Protein AF-A0A969FXC3-F1 (afdb_monomer)

Nearest PDB structures (foldseek):
  8wab-assembly1_A  TM=8.169E-01  e=6.360E-11  Dysgonomonas sp. HDW5A
  7vbo-assembly1_A  TM=7.406E-01  e=5.382E-08  Defluviitalea phaphyphila
  8fxs-assembly1_A  TM=6.363E-01  e=3.869E-05  Homo sapiens
  6umx-assembly1_B  TM=5.830E-01  e=1.126E-03  Homo sapiens
  6elt-assembly1_A  TM=4.479E-01  e=3.391E-01  Malus domestica

Solvent-accessible surface area (backbone atoms only — not comparable to full-atom values): 14300 Å² total; per-residue (Å²): 133,87,87,84,90,88,80,88,79,87,84,82,88,81,86,83,83,88,83,84,87,81,91,77,85,84,81,90,72,76,86,81,80,82,79,80,81,80,77,81,75,69,73,66,72,47,78,48,79,39,59,52,72,42,45,31,29,27,33,56,84,48,33,83,46,59,37,35,82,40,46,60,28,38,31,18,28,44,83,51,95,88,57,68,38,46,24,30,26,40,41,26,63,75,61,87,85,56,61,88,70,50,45,71,75,43,25,38,40,35,38,30,30,69,47,63,44,75,41,60,64,42,51,38,34,42,30,27,27,66,40,80,77,50,44,85,69,32,13,47,77,65,54,55,57,63,36,89,89,39,44,33,64,68,35,77,40,67,65,69,62,46,80,42,72,34,55,32,36,66,40,53,42,36,37,66,69,64,77,46,75,82,44,25,38,36,37,37,50,76,87,72,64,55,17,32,43,30,24,34,20,72,64,19,90,85,67,51,40,32,32,39,40,36,36,28,31,53,78,74,81,76,82,75,80,74,82,77,82,73,83,77,81,78,83,82,85,79,136

Sequence (239 aa):
MSTRIIAALSAIAAVLVLITVAWIGSTYIPLAEIRLAQAQSQPISETLELAAQQDSWVDEQNPTTNYGDDEDLYVGLVNAQVAPFENETLVQFNLEKLPPDATILSATLELFQLNWWGSRSYTIWPVAIAEPWEELKVTWNNKPPVHPDITGPAATLDFNGGWKIWDVTDIVQTWADGKIENEGILLYGDEKTVGGRIFASREHPEQIPPRLYIEYVRPTPTPTSTPTITPTSTPTITP

Mean predicted aligned error: 12.11 Å

Structure (mmCIF, N/CA/C/O backbone):
data_AF-A0A969FXC3-F1
#
_entry.id   AF-A0A969FXC3-F1
#
loop_
_atom_site.group_PDB
_atom_site.id
_atom_site.type_symbol
_atom_site.label_atom_id
_atom_site.label_alt_id
_atom_site.label_comp_id
_atom_site.label_asym_id
_atom_site.label_entity_id
_atom_site.label_seq_id
_atom_site.pdbx_PDB_ins_code
_atom_site.Cartn_x
_atom_site.Cartn_y
_atom_site.Cartn_z
_atom_site.occupancy
_atom_site.B_iso_or_equiv
_atom_site.auth_seq_id
_atom_site.auth_comp_id
_atom_site.auth_asym_id
_atom_site.auth_atom_id
_atom_site.pdbx_PDB_model_num
ATOM 1 N N . MET A 1 1 ? -28.827 55.082 11.353 1.00 40.09 1 MET A N 1
ATOM 2 C CA . MET A 1 1 ? -28.704 54.108 10.245 1.00 40.09 1 MET A CA 1
ATOM 3 C C . MET A 1 1 ? -27.340 53.442 10.402 1.00 40.09 1 MET A C 1
ATOM 5 O O . MET A 1 1 ? -26.364 54.169 10.360 1.00 40.09 1 MET A O 1
ATOM 9 N N . SER A 1 2 ? -27.238 52.236 10.982 1.00 32.88 2 SER A N 1
ATOM 10 C CA . SER A 1 2 ? -27.388 50.899 10.344 1.00 32.88 2 SER A CA 1
ATOM 11 C C . SER A 1 2 ? -26.247 50.635 9.333 1.00 32.88 2 SER A C 1
ATOM 13 O O . SER A 1 2 ? -26.000 51.522 8.532 1.00 32.88 2 SER A O 1
ATOM 15 N N . THR A 1 3 ? -25.493 49.524 9.281 1.00 33.84 3 THR A N 1
ATOM 16 C CA . THR A 1 3 ? -25.709 48.124 9.712 1.00 33.84 3 THR A CA 1
ATOM 17 C C . THR A 1 3 ? -24.359 47.383 9.881 1.00 33.84 3 THR A C 1
ATOM 19 O O . THR A 1 3 ? -23.320 47.850 9.429 1.00 33.84 3 THR A O 1
ATOM 22 N N . ARG A 1 4 ? -24.426 46.230 10.558 1.00 37.62 4 ARG A N 1
ATOM 23 C CA . ARG A 1 4 ? -23.400 45.337 11.125 1.00 37.62 4 ARG A CA 1
ATOM 24 C C . ARG A 1 4 ? -22.790 44.336 10.119 1.00 37.62 4 ARG A C 1
ATOM 26 O O . ARG A 1 4 ? -23.448 43.953 9.157 1.00 37.62 4 ARG A O 1
ATOM 33 N N . ILE A 1 5 ? -21.596 43.835 10.454 1.00 34.28 5 ILE A N 1
ATOM 34 C CA . ILE A 1 5 ? -20.962 42.595 9.956 1.00 34.28 5 ILE A CA 1
ATOM 35 C C . ILE A 1 5 ? -21.479 41.404 10.794 1.00 34.28 5 ILE A C 1
ATOM 37 O O . ILE A 1 5 ? -21.637 41.547 12.008 1.00 34.28 5 ILE A O 1
ATOM 41 N N . ILE A 1 6 ? -21.737 40.245 10.170 1.00 33.81 6 ILE A N 1
ATOM 42 C CA . ILE A 1 6 ? -22.081 38.976 10.840 1.00 33.81 6 ILE A CA 1
ATOM 43 C C . ILE A 1 6 ? -20.928 37.986 10.632 1.00 33.81 6 ILE A C 1
ATOM 45 O O . ILE A 1 6 ? -20.607 37.650 9.497 1.00 33.81 6 ILE A O 1
ATOM 49 N N . ALA A 1 7 ? -20.355 37.492 11.730 1.00 33.31 7 ALA A N 1
ATOM 50 C CA . ALA A 1 7 ? -19.600 36.243 11.791 1.00 33.31 7 ALA A CA 1
ATOM 51 C C . ALA A 1 7 ? -20.267 35.363 12.859 1.00 33.31 7 ALA A C 1
ATOM 53 O O . ALA A 1 7 ? -20.572 35.840 13.955 1.00 33.31 7 ALA A O 1
ATOM 54 N N . ALA A 1 8 ? -20.569 34.115 12.501 1.00 31.47 8 ALA A N 1
ATOM 55 C CA . ALA A 1 8 ? -21.272 33.156 13.344 1.00 31.47 8 ALA A CA 1
ATOM 56 C C . ALA A 1 8 ? -20.311 32.497 14.350 1.00 31.47 8 ALA A C 1
ATOM 58 O O . ALA A 1 8 ? -19.260 31.984 13.976 1.00 31.47 8 ALA A O 1
ATOM 59 N N . LEU A 1 9 ? -20.704 32.529 15.625 1.00 31.22 9 LEU A N 1
ATOM 60 C CA . LEU A 1 9 ? -20.119 31.790 16.742 1.00 31.22 9 LEU A CA 1
ATOM 61 C C . LEU A 1 9 ? -20.657 30.349 16.750 1.00 31.22 9 LEU A C 1
ATOM 63 O O . LEU A 1 9 ? -21.875 30.166 16.733 1.00 31.22 9 LEU A O 1
ATOM 67 N N . SER A 1 10 ? -19.778 29.357 16.919 1.00 33.38 10 SER A N 1
ATOM 68 C CA . SER A 1 10 ? -20.149 28.084 17.554 1.00 33.38 10 SER A CA 1
ATOM 69 C C . SER A 1 10 ? -20.058 28.245 19.070 1.00 33.38 10 SER A C 1
ATOM 71 O O . SER A 1 10 ? -19.046 28.693 19.607 1.00 33.38 10 SER A O 1
ATOM 73 N N . ALA A 1 11 ? -21.161 27.930 19.743 1.00 31.80 11 ALA A N 1
ATOM 74 C CA . ALA A 1 11 ? -21.366 28.102 21.170 1.00 31.80 11 ALA A CA 1
ATOM 75 C C . ALA A 1 11 ? -20.813 26.917 21.977 1.00 31.80 11 ALA A C 1
ATOM 77 O O . ALA A 1 11 ? -21.113 25.766 21.676 1.00 31.80 11 ALA A O 1
ATOM 78 N N . ILE A 1 12 ? -20.102 27.212 23.068 1.00 34.34 12 ILE A N 1
ATOM 79 C CA . ILE A 1 12 ? -19.997 26.317 24.226 1.00 34.34 12 ILE A CA 1
ATOM 80 C C . ILE A 1 12 ? -20.761 27.007 25.357 1.00 34.34 12 ILE A C 1
ATOM 82 O O . ILE A 1 12 ? -20.367 28.072 25.832 1.00 34.34 12 ILE A O 1
ATOM 86 N N . ALA A 1 13 ? -21.904 26.437 25.736 1.00 32.41 13 ALA A N 1
ATOM 87 C CA . ALA A 1 13 ? -22.735 26.943 26.819 1.00 32.41 13 ALA A CA 1
ATOM 88 C C . ALA A 1 13 ? -22.130 26.552 28.177 1.00 32.41 13 ALA A C 1
ATOM 90 O O . ALA A 1 13 ? -22.043 25.372 28.508 1.00 32.41 13 ALA A O 1
ATOM 91 N N . ALA A 1 14 ? -21.745 27.546 28.978 1.00 35.16 14 ALA A N 1
ATOM 92 C CA . ALA A 1 14 ? -21.474 27.377 30.401 1.00 35.16 14 ALA A CA 1
ATOM 93 C C . ALA A 1 14 ? -22.782 27.583 31.184 1.00 35.16 14 ALA A C 1
ATOM 95 O O . ALA A 1 14 ? -23.391 28.651 31.112 1.00 35.16 14 ALA A O 1
ATOM 96 N N . VAL A 1 15 ? -23.228 26.567 31.925 1.00 32.28 15 VAL A N 1
ATOM 97 C CA . VAL A 1 15 ? -24.395 26.661 32.815 1.00 32.28 15 VAL A CA 1
ATOM 98 C C . VAL A 1 15 ? -23.940 27.197 34.175 1.00 32.28 15 VAL A C 1
ATOM 100 O O . VAL A 1 15 ? -23.191 26.539 34.893 1.00 32.28 15 VAL A O 1
ATOM 103 N N . LEU A 1 16 ? -24.394 28.402 34.525 1.00 33.44 16 LEU A N 1
ATOM 104 C CA . LEU A 1 16 ? -24.240 29.023 35.844 1.00 33.44 16 LEU A CA 1
ATOM 105 C C . LEU A 1 16 ? -25.408 28.592 36.744 1.00 33.44 16 LEU A C 1
ATOM 107 O O . LEU A 1 16 ? -26.563 28.863 36.422 1.00 33.44 16 LEU A O 1
ATOM 111 N N . VAL A 1 17 ? -25.117 27.958 37.882 1.00 32.88 17 VAL A N 1
ATOM 112 C CA . VAL A 1 17 ? -26.116 27.631 38.912 1.00 32.88 17 VAL A CA 1
ATOM 113 C C . VAL A 1 17 ? -25.908 28.562 40.108 1.00 32.88 17 VAL A C 1
ATOM 115 O O . VAL A 1 17 ? -24.897 28.480 40.801 1.00 32.88 17 VAL A O 1
ATOM 118 N N . LEU A 1 18 ? -26.864 29.464 40.340 1.00 36.94 18 LEU A N 1
ATOM 119 C CA . LEU A 1 18 ? -26.959 30.291 41.546 1.00 36.94 18 LEU A CA 1
ATOM 120 C C . LEU A 1 18 ? -27.778 29.538 42.601 1.00 36.94 18 LEU A C 1
ATOM 122 O O . LEU A 1 18 ? -28.929 29.191 42.349 1.00 36.94 18 LEU A O 1
ATOM 126 N N . ILE A 1 19 ? -27.203 29.313 43.785 1.00 34.66 19 ILE A N 1
ATOM 127 C CA . ILE A 1 19 ? -27.902 28.718 44.933 1.00 34.66 19 ILE A CA 1
ATOM 128 C C . ILE A 1 19 ? -28.025 29.778 46.030 1.00 34.66 19 ILE A C 1
ATOM 130 O O . ILE A 1 19 ? -27.027 30.209 46.602 1.00 34.66 19 ILE A O 1
ATOM 134 N N . THR A 1 20 ? -29.255 30.175 46.354 1.00 40.44 20 THR A N 1
ATOM 135 C CA . THR A 1 20 ? -29.581 30.883 47.600 1.00 40.44 20 THR A CA 1
ATOM 136 C C . THR A 1 20 ? -30.055 29.867 48.637 1.00 40.44 20 THR A C 1
ATOM 138 O O . THR A 1 20 ? -31.022 29.150 48.387 1.00 40.44 20 THR A O 1
ATOM 141 N N . VAL A 1 21 ? -29.395 29.804 49.796 1.00 34.59 21 VAL A N 1
ATOM 142 C CA . VAL A 1 21 ? -29.740 28.886 50.896 1.00 34.59 21 VAL A CA 1
ATOM 143 C C . VAL A 1 21 ? -30.597 29.616 51.935 1.00 34.59 21 VAL A C 1
ATOM 145 O O . VAL A 1 21 ? -30.167 30.629 52.484 1.00 34.59 21 VAL A O 1
ATOM 148 N N . ALA A 1 22 ? -31.784 29.082 52.234 1.00 35.06 22 ALA A N 1
ATOM 149 C CA . ALA A 1 22 ? -32.605 29.466 53.383 1.00 35.06 22 ALA A CA 1
ATOM 150 C C . ALA A 1 22 ? -32.508 28.383 54.475 1.00 35.06 22 ALA A C 1
ATOM 152 O O . ALA A 1 22 ? -32.593 27.192 54.186 1.00 35.06 22 ALA A O 1
ATOM 153 N N . TRP A 1 23 ? -32.306 28.806 55.724 1.00 42.31 23 TRP A N 1
ATOM 154 C CA . TRP A 1 23 ? -32.083 27.954 56.898 1.00 42.31 23 TRP A CA 1
ATOM 155 C C . TRP A 1 23 ? -33.386 27.669 57.654 1.00 42.31 23 TRP A C 1
ATOM 157 O O . TRP A 1 23 ? -33.915 28.610 58.237 1.00 42.31 23 TRP A O 1
ATOM 167 N N . ILE A 1 24 ? -33.830 26.403 57.752 1.00 40.53 24 ILE A N 1
ATOM 168 C CA . ILE A 1 24 ? -34.636 25.883 58.883 1.00 40.53 24 ILE A CA 1
ATOM 169 C C . ILE A 1 24 ? -34.379 24.366 59.076 1.00 40.53 24 ILE A C 1
ATOM 171 O O . ILE A 1 24 ? -34.675 23.575 58.193 1.00 40.53 24 ILE A O 1
ATOM 175 N N . GLY A 1 25 ? -33.872 23.984 60.257 1.00 36.69 25 GLY A N 1
ATOM 176 C CA . GLY A 1 25 ? -34.285 22.805 61.045 1.00 36.69 25 GLY A CA 1
ATOM 177 C C . GLY A 1 25 ? -34.103 21.359 60.535 1.00 36.69 25 GLY A C 1
ATOM 178 O O . GLY A 1 25 ? -34.933 20.849 59.800 1.00 36.69 25 GLY A O 1
ATOM 179 N N . SER A 1 26 ? -33.181 20.648 61.200 1.00 46.03 26 SER A N 1
ATOM 180 C CA . SER A 1 26 ? -33.196 19.205 61.533 1.00 46.03 26 SER A CA 1
ATOM 181 C C . SER A 1 26 ? -32.816 18.156 60.468 1.00 46.03 26 SER A C 1
ATOM 183 O O . SER A 1 26 ? -33.304 18.134 59.348 1.00 46.03 26 SER A O 1
ATOM 185 N N . THR A 1 27 ? -31.965 17.223 60.914 1.00 42.34 27 THR A N 1
ATOM 186 C CA . THR A 1 27 ? -31.322 16.090 60.214 1.00 42.34 27 THR A CA 1
ATOM 187 C C . THR A 1 27 ? -30.347 16.456 59.088 1.00 42.34 27 THR A C 1
ATOM 189 O O . THR A 1 27 ? -30.711 16.668 57.939 1.00 42.34 27 THR A O 1
ATOM 192 N N . TYR A 1 28 ? -29.055 16.473 59.432 1.00 41.81 28 TYR A N 1
ATOM 193 C CA . TYR A 1 28 ? -27.960 16.431 58.466 1.00 41.81 28 TYR A CA 1
ATOM 194 C C . TYR A 1 28 ? -27.942 15.050 57.801 1.00 41.81 28 TYR A C 1
ATOM 196 O O . TYR A 1 28 ? -27.395 14.101 58.358 1.00 41.81 28 TYR A O 1
ATOM 204 N N . ILE A 1 29 ? -28.520 14.934 56.609 1.00 48.28 29 ILE A N 1
ATOM 205 C CA . ILE A 1 29 ? -28.072 13.922 55.652 1.00 48.28 29 ILE A CA 1
ATOM 206 C C . ILE A 1 29 ? -26.857 14.548 54.954 1.00 48.28 29 ILE A C 1
ATOM 208 O O . ILE A 1 29 ? -27.012 15.606 54.336 1.00 48.28 29 ILE A O 1
ATOM 212 N N . PRO A 1 30 ? -25.634 14.002 55.076 1.00 41.84 30 PRO A N 1
ATOM 213 C CA . PRO A 1 30 ? -24.513 14.513 54.301 1.00 41.84 30 PRO A CA 1
ATOM 214 C C . PRO A 1 30 ? -24.846 14.382 52.808 1.00 41.84 30 PRO A C 1
ATOM 216 O O . PRO A 1 30 ? -25.128 13.294 52.317 1.00 41.84 30 PRO A O 1
ATOM 219 N N . LEU A 1 31 ? -24.790 15.500 52.079 1.00 43.78 31 LEU A N 1
ATOM 220 C CA . LEU A 1 31 ? -24.947 15.613 50.619 1.00 43.78 31 LEU A CA 1
ATOM 221 C C . LEU A 1 31 ? -23.801 14.934 49.832 1.00 43.78 31 LEU A C 1
ATOM 223 O O . LEU A 1 31 ? -23.414 15.397 48.763 1.00 43.78 31 LEU A O 1
ATOM 227 N N . ALA A 1 32 ? -23.221 13.855 50.355 1.00 43.31 32 ALA A N 1
ATOM 228 C CA . ALA A 1 32 ? -22.190 13.085 49.667 1.00 43.31 32 ALA A CA 1
ATOM 229 C C . ALA A 1 32 ? -22.776 12.038 48.701 1.00 43.31 32 ALA A C 1
ATOM 231 O O . ALA A 1 32 ? -22.034 11.480 47.901 1.00 43.31 32 ALA A O 1
ATOM 232 N N . GLU A 1 33 ? -24.093 11.799 48.716 1.00 52.84 33 GLU A N 1
ATOM 233 C CA . GLU A 1 33 ? -24.713 10.708 47.949 1.00 52.84 33 GLU A CA 1
ATOM 234 C C . GLU A 1 33 ? -25.778 11.145 46.929 1.00 52.84 33 GLU A C 1
ATOM 236 O O . GLU A 1 33 ? -26.739 10.423 46.733 1.00 52.84 33 GLU A O 1
ATOM 241 N N . ILE A 1 34 ? -25.650 12.279 46.222 1.00 45.19 34 ILE A N 1
ATOM 242 C CA . ILE A 1 34 ? -26.397 12.475 44.948 1.00 45.19 34 ILE A CA 1
ATOM 243 C C . ILE A 1 34 ? -25.560 13.258 43.920 1.00 45.19 34 ILE A C 1
ATOM 245 O O . ILE A 1 34 ? -25.947 14.318 43.434 1.00 45.19 34 ILE A O 1
ATOM 249 N N . ARG A 1 35 ? -24.379 12.727 43.584 1.00 47.59 35 ARG A N 1
ATOM 250 C CA . ARG A 1 35 ? -23.731 12.917 42.269 1.00 47.59 35 ARG A CA 1
ATOM 251 C C . ARG A 1 35 ? -22.729 11.783 42.012 1.00 47.59 35 ARG A C 1
ATOM 253 O O . ARG A 1 35 ? -21.545 12.025 41.809 1.00 47.59 35 ARG A O 1
ATOM 260 N N . LEU A 1 36 ? -23.191 10.536 42.041 1.00 47.12 36 LEU A N 1
ATOM 261 C CA . LEU A 1 36 ? -22.501 9.453 41.335 1.00 47.12 36 LEU A CA 1
ATOM 262 C C . LEU A 1 36 ? -23.206 9.244 39.990 1.00 47.12 36 LEU A C 1
ATOM 264 O O . LEU A 1 36 ? -24.430 9.205 39.952 1.00 47.12 36 LEU A O 1
ATOM 268 N N . ALA A 1 37 ? -22.414 9.100 38.924 1.00 46.50 37 ALA A N 1
ATOM 269 C CA . ALA A 1 37 ? -22.784 9.088 37.501 1.00 46.50 37 ALA A CA 1
ATOM 270 C C . ALA A 1 37 ? -23.182 10.484 36.981 1.00 46.50 37 ALA A C 1
ATOM 272 O O . ALA A 1 37 ? -24.250 10.998 37.265 1.00 46.50 37 ALA A O 1
ATOM 273 N N . GLN A 1 38 ? -22.353 11.210 36.236 1.00 43.75 38 GLN A N 1
ATOM 274 C CA . GLN A 1 38 ? -21.697 10.772 35.009 1.00 43.75 38 GLN A CA 1
ATOM 275 C C . GLN A 1 38 ? -20.252 11.289 34.976 1.00 43.75 38 GLN A C 1
ATOM 277 O O . GLN A 1 38 ? -20.004 12.457 34.682 1.00 43.75 38 GLN A O 1
ATOM 282 N N . ALA A 1 39 ? -19.283 10.417 35.253 1.00 48.19 39 ALA A N 1
ATOM 283 C CA . ALA A 1 39 ? -18.014 10.540 34.555 1.00 48.19 39 ALA A CA 1
ATOM 284 C C . ALA A 1 39 ? -18.323 10.093 33.122 1.00 48.19 39 ALA A C 1
ATOM 286 O O . ALA A 1 39 ? -18.705 8.942 32.922 1.00 48.19 39 ALA A O 1
ATOM 287 N N . GLN A 1 40 ? -18.275 11.001 32.146 1.00 44.84 40 GLN A N 1
ATOM 288 C CA . GLN A 1 40 ? -18.254 10.592 30.744 1.00 44.84 40 GLN A CA 1
ATOM 289 C C . GLN A 1 40 ? -16.982 9.759 30.565 1.00 44.84 40 GLN A C 1
ATOM 291 O O . GLN A 1 40 ? -15.889 10.314 30.475 1.00 44.84 40 GLN A O 1
ATOM 296 N N . SER A 1 41 ? -17.107 8.433 30.602 1.00 56.31 41 SER A N 1
ATOM 297 C CA . SER A 1 41 ? -16.046 7.532 30.176 1.00 56.31 41 SER A CA 1
ATOM 298 C C . SER A 1 41 ? -15.866 7.767 28.683 1.00 56.31 41 SER A C 1
ATOM 300 O O . SER A 1 41 ? -16.656 7.264 27.883 1.00 56.31 41 SER A O 1
ATOM 302 N N . GLN A 1 42 ? -14.894 8.596 28.297 1.00 53.78 42 GLN A N 1
ATOM 303 C CA . GLN A 1 42 ? -14.463 8.576 26.906 1.00 53.78 42 GLN A CA 1
ATOM 304 C C . GLN A 1 42 ? -13.970 7.158 26.601 1.00 53.78 42 GLN A C 1
ATOM 306 O O . GLN A 1 42 ? -13.296 6.570 27.457 1.00 53.78 42 GLN A O 1
ATOM 311 N N . PRO A 1 43 ? -14.347 6.579 25.450 1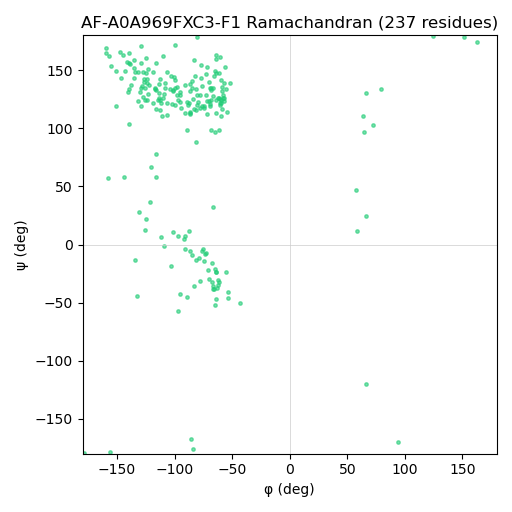.00 66.69 43 PRO A N 1
ATOM 312 C CA . PRO A 1 43 ? -13.792 5.299 25.052 1.00 66.69 43 PRO A CA 1
ATOM 313 C C . PRO A 1 43 ? -12.269 5.452 24.982 1.00 66.69 43 PRO A C 1
ATOM 315 O O . PRO A 1 43 ? -11.764 6.414 24.405 1.00 66.69 43 PRO A O 1
ATOM 318 N N . ILE A 1 44 ? -11.548 4.550 25.642 1.00 80.38 44 ILE A N 1
ATOM 319 C CA . ILE A 1 44 ? -10.086 4.509 25.581 1.00 80.38 44 ILE A CA 1
ATOM 320 C C . ILE A 1 44 ? -9.727 4.032 24.172 1.00 80.38 44 ILE A C 1
ATOM 322 O O . ILE A 1 44 ? -10.206 2.968 23.772 1.00 80.38 44 ILE A O 1
ATOM 326 N N . SER A 1 45 ? -8.938 4.812 23.426 1.00 90.38 45 SER A N 1
ATOM 327 C CA . SER A 1 45 ? -8.365 4.351 22.161 1.00 90.38 45 SER A CA 1
ATOM 328 C C . SER A 1 45 ? -7.110 3.516 22.408 1.00 90.38 45 SER A C 1
ATOM 330 O O . SER A 1 45 ? -6.357 3.738 23.359 1.00 90.38 45 SER A O 1
ATOM 332 N N . GLU A 1 46 ? -6.923 2.510 21.564 1.00 93.75 46 GLU A N 1
ATOM 333 C CA . GLU A 1 46 ? -5.775 1.613 21.530 1.00 93.75 46 GLU A CA 1
ATOM 334 C C . GLU A 1 46 ? -5.080 1.761 20.170 1.00 93.75 46 GLU A C 1
ATOM 336 O O . GLU A 1 46 ? -5.727 2.028 19.156 1.00 93.75 46 GLU A O 1
ATOM 341 N N . THR A 1 47 ? -3.760 1.576 20.146 1.00 95.75 47 THR A N 1
ATOM 342 C CA . THR A 1 47 ? -2.963 1.593 18.913 1.00 95.75 47 THR A CA 1
ATOM 343 C C . THR A 1 47 ? -2.401 0.205 18.648 1.00 95.75 47 THR A C 1
ATOM 345 O O . THR A 1 47 ? -1.791 -0.405 19.529 1.00 95.75 47 THR A O 1
ATOM 348 N N . LEU A 1 48 ? -2.587 -0.280 17.425 1.00 96.75 48 LEU A N 1
ATOM 349 C CA . LEU A 1 48 ? -2.014 -1.518 16.917 1.00 96.75 48 LEU A CA 1
ATOM 350 C C . LEU A 1 48 ? -1.015 -1.193 15.804 1.00 96.75 48 LEU A C 1
ATOM 352 O O . LEU A 1 48 ? -1.361 -0.515 14.843 1.00 96.75 48 LEU A O 1
ATOM 356 N N . GLU A 1 49 ? 0.212 -1.691 15.942 1.00 97.81 49 GLU A N 1
ATOM 357 C CA . GLU A 1 49 ? 1.259 -1.622 14.919 1.00 97.81 49 GLU A CA 1
ATOM 358 C C . GLU A 1 49 ? 1.501 -3.019 14.344 1.00 97.81 49 GLU A C 1
ATOM 360 O O . GLU A 1 49 ? 1.695 -3.989 15.088 1.00 97.81 49 GLU A O 1
ATOM 365 N 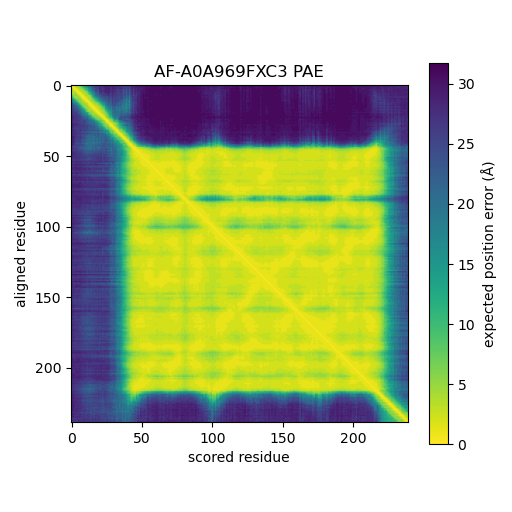N . LEU A 1 50 ? 1.487 -3.118 13.018 1.00 98.19 50 LEU A N 1
ATOM 366 C CA . LEU A 1 50 ? 1.683 -4.354 12.273 1.00 98.19 50 LEU A CA 1
ATOM 367 C C . LEU A 1 50 ? 2.779 -4.146 11.232 1.00 98.19 50 LEU A C 1
ATOM 369 O O . LEU A 1 50 ? 2.686 -3.231 10.422 1.00 98.19 50 LEU A O 1
ATOM 373 N N . ALA A 1 51 ? 3.789 -5.011 11.225 1.00 97.94 51 ALA A N 1
ATOM 374 C CA . ALA A 1 51 ? 4.697 -5.130 10.087 1.00 97.94 51 ALA A CA 1
ATOM 375 C C . ALA A 1 51 ? 4.022 -5.926 8.960 1.00 97.94 51 ALA A C 1
ATOM 377 O O . ALA A 1 51 ? 3.132 -6.744 9.233 1.00 97.94 51 ALA A O 1
ATOM 378 N N . ALA A 1 52 ? 4.449 -5.702 7.716 1.00 98.25 52 ALA A N 1
ATOM 379 C CA . ALA A 1 52 ? 3.985 -6.477 6.572 1.00 98.25 52 ALA A CA 1
ATOM 380 C C . ALA A 1 52 ? 4.205 -7.982 6.794 1.00 98.25 52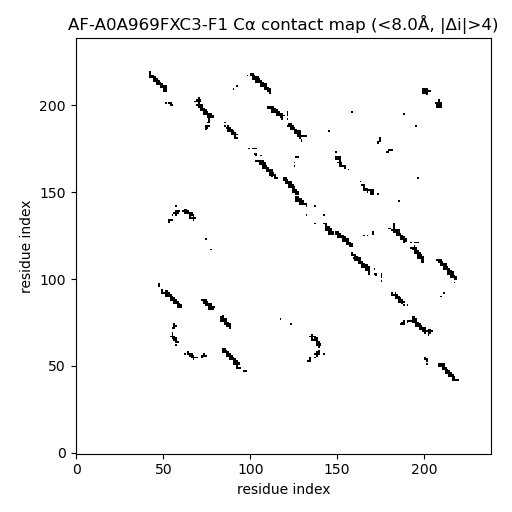 ALA A C 1
ATOM 382 O O . ALA A 1 52 ? 5.262 -8.425 7.251 1.00 98.25 52 ALA A O 1
ATOM 383 N N . GLN A 1 53 ? 3.169 -8.766 6.499 1.00 97.88 53 GLN A N 1
ATOM 384 C CA . GLN A 1 53 ? 3.234 -10.223 6.465 1.00 97.88 53 GLN A CA 1
ATOM 385 C C . GLN A 1 53 ? 3.786 -10.711 5.128 1.00 97.88 53 GLN A C 1
ATOM 387 O O . GLN A 1 53 ? 4.510 -11.699 5.132 1.00 97.88 53 GLN A O 1
ATOM 392 N N . GLN A 1 54 ? 3.457 -10.031 4.032 1.00 98.12 54 GLN A N 1
ATOM 393 C CA . GLN A 1 54 ? 4.039 -10.244 2.711 1.00 98.12 54 GLN A CA 1
ATOM 394 C C . GLN A 1 54 ? 4.111 -8.915 1.958 1.00 98.12 54 GLN A C 1
ATOM 396 O O . GLN A 1 54 ? 3.197 -8.089 2.086 1.00 98.12 54 GLN A O 1
ATOM 401 N N . ASP A 1 55 ? 5.171 -8.717 1.180 1.00 98.75 55 ASP A N 1
ATOM 402 C CA . ASP A 1 55 ? 5.316 -7.606 0.250 1.00 98.75 55 ASP A CA 1
ATOM 403 C C . ASP A 1 55 ? 6.040 -8.009 -1.041 1.00 98.75 55 ASP A C 1
ATOM 405 O O . ASP A 1 55 ? 6.802 -8.961 -1.110 1.00 98.75 55 ASP A O 1
ATOM 409 N N . SER A 1 56 ? 5.700 -7.347 -2.140 1.00 98.75 56 SER A N 1
ATOM 410 C CA . SER A 1 56 ? 6.377 -7.555 -3.417 1.00 98.75 56 SER A CA 1
ATOM 411 C C . SER A 1 56 ? 6.144 -6.352 -4.314 1.00 98.75 56 SER A C 1
ATOM 413 O O . SER A 1 56 ? 5.293 -5.502 -4.045 1.00 98.75 56 SER A O 1
ATOM 415 N N . TRP A 1 57 ? 6.867 -6.288 -5.421 1.00 98.81 57 TRP A N 1
ATOM 416 C CA . TRP A 1 57 ? 6.597 -5.336 -6.482 1.00 98.81 57 TRP A CA 1
ATOM 417 C C . TRP A 1 57 ? 6.513 -6.057 -7.823 1.00 98.81 57 TRP A C 1
ATOM 419 O O . TRP A 1 57 ? 7.017 -7.167 -8.005 1.00 98.81 57 TRP A O 1
ATOM 429 N N . VAL A 1 58 ? 5.810 -5.441 -8.763 1.00 98.88 58 VAL A N 1
ATOM 430 C CA . VAL A 1 58 ? 5.591 -5.986 -10.100 1.00 98.88 58 VAL A CA 1
ATOM 431 C C . VAL A 1 58 ? 6.062 -4.988 -11.143 1.00 98.88 58 VAL A C 1
ATOM 433 O O . VAL A 1 58 ? 5.824 -3.791 -11.008 1.00 98.88 58 VAL A O 1
ATOM 436 N N . ASP A 1 59 ? 6.719 -5.508 -12.177 1.00 98.50 59 ASP A N 1
ATOM 437 C CA . ASP A 1 59 ? 7.347 -4.742 -13.254 1.00 98.50 59 ASP A CA 1
ATOM 438 C C . ASP A 1 59 ? 6.660 -5.047 -14.588 1.00 98.50 59 ASP A C 1
ATOM 440 O O . ASP A 1 59 ? 6.715 -6.179 -15.084 1.00 98.50 59 ASP A O 1
ATOM 444 N N . GLU A 1 60 ? 6.037 -4.043 -15.199 1.00 98.38 60 GLU A N 1
ATOM 445 C CA . GLU A 1 60 ? 5.406 -4.178 -16.511 1.00 98.38 60 GLU A CA 1
ATOM 446 C C . GLU A 1 60 ? 6.408 -4.543 -17.619 1.00 98.38 60 GLU A C 1
ATOM 448 O O . GLU A 1 60 ? 6.063 -5.274 -18.553 1.00 98.38 60 GLU A O 1
ATOM 453 N N . GLN A 1 61 ? 7.665 -4.092 -17.526 1.00 97.62 61 GLN A N 1
ATOM 454 C CA . GLN A 1 61 ? 8.696 -4.428 -18.509 1.00 97.62 61 GLN A CA 1
ATOM 455 C C . GLN A 1 61 ? 9.118 -5.899 -18.428 1.00 97.62 61 GLN A C 1
ATOM 457 O O . GLN A 1 61 ? 9.486 -6.488 -19.451 1.00 97.62 61 GLN A O 1
ATOM 462 N N . ASN A 1 62 ? 9.044 -6.505 -17.242 1.00 97.88 62 ASN A N 1
ATOM 463 C CA . ASN A 1 62 ? 9.433 -7.890 -16.988 1.00 97.88 62 ASN A CA 1
ATOM 464 C C . ASN A 1 62 ? 8.244 -8.700 -16.442 1.00 97.88 62 ASN A C 1
ATOM 466 O O . ASN A 1 62 ? 8.274 -9.188 -15.310 1.00 97.88 62 ASN A O 1
ATOM 470 N N . PRO A 1 63 ? 7.188 -8.921 -17.248 1.00 98.38 63 PRO A N 1
ATOM 471 C CA . PRO A 1 63 ? 5.864 -9.202 -16.707 1.00 98.38 63 PRO A CA 1
ATOM 472 C C . PRO A 1 63 ? 5.664 -10.620 -16.150 1.00 98.38 63 PRO A C 1
ATOM 474 O O . PRO A 1 63 ? 4.604 -10.940 -15.614 1.00 98.38 63 PRO A O 1
ATOM 477 N N . THR A 1 64 ? 6.659 -11.494 -16.305 1.00 98.62 64 THR A N 1
ATOM 478 C CA . THR A 1 64 ? 6.675 -12.867 -15.771 1.00 98.62 64 THR A CA 1
ATOM 479 C C . THR A 1 64 ? 7.669 -13.050 -14.628 1.00 98.62 64 THR A C 1
ATOM 481 O O . THR A 1 64 ? 7.814 -14.167 -14.135 1.00 98.62 64 THR A O 1
ATOM 484 N N . THR A 1 65 ? 8.406 -12.003 -14.259 1.00 98.75 65 THR A N 1
ATOM 485 C CA . THR A 1 65 ? 9.396 -12.056 -13.183 1.00 98.75 65 THR A CA 1
ATOM 486 C C . THR A 1 65 ? 8.709 -11.770 -11.852 1.00 98.75 65 THR A C 1
ATOM 488 O O . THR A 1 65 ? 7.836 -10.907 -11.771 1.00 98.75 65 THR A O 1
ATOM 491 N N . ASN A 1 66 ? 9.079 -12.537 -10.829 1.00 98.69 66 ASN A N 1
ATOM 492 C CA . ASN A 1 66 ? 8.680 -12.313 -9.446 1.00 98.69 66 ASN A CA 1
ATOM 493 C C . ASN A 1 66 ? 9.829 -11.630 -8.696 1.00 98.69 66 ASN A C 1
ATOM 495 O O . ASN A 1 66 ? 10.991 -11.952 -8.951 1.00 98.69 66 ASN A O 1
ATOM 499 N N . TYR A 1 67 ? 9.477 -10.738 -7.773 1.00 98.69 67 TYR A N 1
ATOM 500 C CA . TYR A 1 67 ? 10.414 -9.945 -6.978 1.00 98.69 67 TYR A CA 1
ATOM 501 C C . TYR A 1 67 ? 10.086 -10.001 -5.476 1.00 98.69 67 TYR A C 1
ATOM 503 O O . TYR A 1 67 ? 10.322 -9.047 -4.747 1.00 98.69 67 TYR A O 1
ATOM 511 N N . GLY A 1 68 ? 9.467 -11.089 -5.003 1.00 97.94 68 GLY A N 1
ATOM 512 C CA . GLY A 1 68 ? 9.030 -11.218 -3.603 1.00 97.94 68 GLY A CA 1
ATOM 513 C C . GLY A 1 68 ? 10.151 -11.422 -2.580 1.00 97.94 68 GLY A C 1
ATOM 514 O O . GLY A 1 68 ? 9.870 -11.424 -1.394 1.00 97.94 68 GLY A O 1
ATOM 515 N N . ASP A 1 69 ? 11.396 -11.612 -3.028 1.00 97.81 69 ASP A N 1
ATOM 516 C CA . ASP A 1 69 ? 12.584 -11.739 -2.166 1.00 97.81 69 ASP A CA 1
ATOM 517 C C . ASP A 1 69 ? 13.541 -10.529 -2.309 1.00 97.81 69 ASP A C 1
ATOM 519 O O . ASP A 1 69 ? 14.666 -10.559 -1.803 1.00 97.81 69 ASP A O 1
ATOM 523 N N . ASP A 1 70 ? 13.146 -9.489 -3.053 1.00 98.56 70 ASP A N 1
ATOM 524 C CA . ASP A 1 70 ? 13.974 -8.296 -3.257 1.00 98.56 70 ASP A CA 1
ATOM 525 C C . ASP A 1 70 ? 14.026 -7.438 -1.983 1.00 98.56 70 ASP A C 1
ATOM 527 O O . ASP A 1 70 ? 13.044 -7.307 -1.262 1.00 98.56 70 ASP A O 1
ATOM 531 N N . GLU A 1 71 ? 15.159 -6.775 -1.731 1.00 98.56 71 GLU A N 1
ATOM 532 C CA . GLU A 1 71 ? 15.338 -5.853 -0.590 1.00 98.56 71 GLU A CA 1
ATOM 533 C C . GLU A 1 71 ? 14.610 -4.501 -0.782 1.00 98.56 71 GLU A C 1
ATOM 535 O O . GLU A 1 71 ? 14.429 -3.737 0.171 1.00 98.56 71 GLU A O 1
ATOM 540 N N . ASP A 1 72 ? 14.185 -4.211 -2.015 1.00 98.62 72 ASP A N 1
ATOM 541 C CA . ASP A 1 72 ? 13.618 -2.935 -2.440 1.00 98.62 72 ASP A CA 1
ATOM 542 C C . ASP A 1 72 ? 12.252 -3.133 -3.120 1.00 98.62 72 ASP A C 1
ATOM 544 O O . ASP A 1 72 ? 12.074 -4.012 -3.961 1.00 98.62 72 ASP A O 1
ATOM 548 N N . LEU A 1 73 ? 11.312 -2.235 -2.831 1.00 98.88 73 LEU A N 1
ATOM 549 C CA . LEU A 1 73 ? 9.993 -2.143 -3.455 1.00 98.88 73 LEU A CA 1
ATOM 550 C C . LEU A 1 73 ? 9.921 -0.914 -4.362 1.00 98.88 73 LEU A C 1
ATOM 552 O O . LEU A 1 73 ? 10.313 0.188 -3.964 1.00 98.88 73 LEU A O 1
ATOM 556 N N . TYR A 1 74 ? 9.376 -1.075 -5.566 1.00 98.81 74 TYR A N 1
ATOM 557 C CA . TYR A 1 74 ? 9.342 -0.018 -6.576 1.00 98.81 74 TYR A CA 1
ATOM 558 C C . TYR A 1 74 ? 7.908 0.403 -6.898 1.00 98.81 74 TYR A C 1
ATOM 560 O O . TYR A 1 74 ? 7.045 -0.425 -7.185 1.00 98.81 74 TYR A O 1
ATOM 568 N N . VAL A 1 75 ? 7.677 1.718 -6.922 1.00 98.69 75 VAL A N 1
ATOM 569 C CA . VAL A 1 75 ? 6.445 2.323 -7.448 1.00 98.69 75 VAL A CA 1
ATOM 570 C C . VAL A 1 75 ? 6.815 3.458 -8.383 1.00 98.69 75 VAL A C 1
ATOM 572 O O . VAL A 1 75 ? 7.505 4.398 -7.972 1.00 98.69 75 VAL A O 1
ATOM 575 N N . GLY A 1 76 ? 6.354 3.423 -9.628 1.00 98.25 76 GLY A N 1
ATOM 576 C CA . GLY A 1 76 ? 6.617 4.527 -10.540 1.00 98.25 76 GLY A CA 1
ATOM 577 C C . GLY A 1 76 ? 6.415 4.230 -12.014 1.00 98.25 76 GLY A C 1
ATOM 578 O O . GLY A 1 76 ? 6.220 3.090 -12.407 1.00 98.25 76 GLY A O 1
ATOM 579 N N . LEU A 1 77 ? 6.549 5.274 -12.826 1.00 98.50 77 LEU A N 1
ATOM 580 C CA . LEU A 1 77 ? 6.626 5.185 -14.277 1.00 98.50 77 LEU A CA 1
ATOM 581 C C . LEU A 1 77 ? 8.086 5.338 -14.714 1.00 98.50 77 LEU A C 1
ATOM 583 O O . LEU A 1 77 ? 8.748 6.358 -14.462 1.00 98.50 77 LEU A O 1
ATOM 587 N N . VAL A 1 78 ? 8.602 4.331 -15.403 1.00 97.31 78 VAL A N 1
ATOM 588 C CA . VAL A 1 78 ? 9.955 4.323 -15.952 1.00 97.31 78 VAL A CA 1
ATOM 589 C C . VAL A 1 78 ? 9.896 4.717 -17.422 1.00 97.31 78 VAL A C 1
ATOM 591 O O . VAL A 1 78 ? 9.141 4.161 -18.213 1.00 97.31 78 VAL A O 1
ATOM 594 N N . ASN A 1 79 ? 10.712 5.696 -17.818 1.00 94.94 79 ASN A N 1
ATOM 595 C CA . ASN A 1 79 ? 10.847 6.044 -19.228 1.00 94.94 79 ASN A CA 1
ATOM 596 C C . ASN A 1 79 ? 11.757 5.031 -19.930 1.00 94.94 79 ASN A C 1
ATOM 598 O O . ASN A 1 79 ? 12.888 4.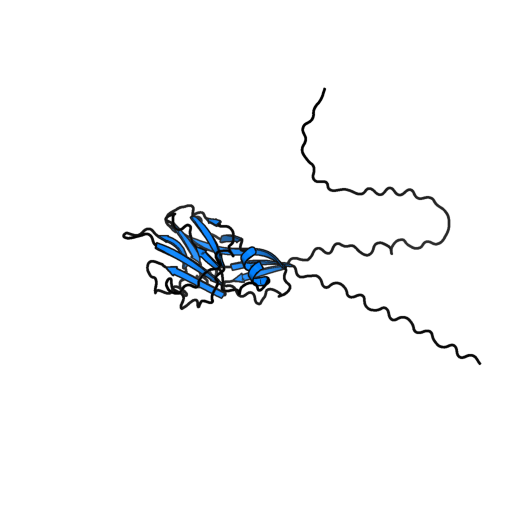818 -19.492 1.00 94.94 79 ASN A O 1
ATOM 602 N N . ALA A 1 80 ? 11.302 4.468 -21.048 1.00 91.44 80 ALA A N 1
ATOM 603 C CA . ALA A 1 80 ? 12.078 3.522 -21.843 1.00 91.44 80 ALA A CA 1
ATOM 604 C C . ALA A 1 80 ? 12.121 3.913 -23.324 1.00 91.44 80 ALA A C 1
ATOM 606 O O . ALA A 1 80 ? 11.431 4.820 -23.780 1.00 91.44 80 ALA A O 1
ATOM 607 N N . GLN A 1 81 ? 12.966 3.216 -24.088 1.00 86.38 81 GLN A N 1
ATOM 608 C CA . GLN A 1 81 ? 13.203 3.524 -25.502 1.00 86.38 81 GLN A CA 1
ATOM 609 C C . GLN A 1 81 ? 11.984 3.260 -26.400 1.00 86.38 81 GLN A C 1
ATOM 611 O O . GLN A 1 81 ? 11.832 3.942 -27.411 1.00 86.38 81 GLN A O 1
ATOM 616 N N . VAL A 1 82 ? 11.157 2.263 -26.062 1.00 89.38 82 VAL A N 1
ATOM 617 C CA . VAL A 1 82 ? 10.000 1.847 -26.875 1.00 89.38 82 VAL A CA 1
ATOM 618 C C . VAL A 1 82 ? 8.713 2.482 -26.354 1.00 89.38 82 VAL A C 1
ATOM 620 O O . VAL A 1 82 ? 8.042 3.197 -27.094 1.00 89.38 82 VAL A O 1
ATOM 623 N N . ALA A 1 83 ? 8.389 2.243 -25.085 1.00 93.00 83 ALA A N 1
ATOM 624 C CA . ALA A 1 83 ? 7.260 2.836 -24.382 1.00 93.00 83 ALA A CA 1
ATOM 625 C C . ALA A 1 83 ? 7.592 2.932 -22.883 1.00 93.00 83 ALA A C 1
ATOM 627 O O . ALA A 1 83 ? 8.365 2.099 -22.401 1.00 93.00 83 ALA A O 1
ATOM 628 N N . PRO A 1 84 ? 7.057 3.928 -22.154 1.00 95.75 84 PRO A N 1
ATOM 629 C CA . PRO A 1 84 ? 7.088 3.922 -20.697 1.00 95.75 84 PRO A CA 1
ATOM 630 C C . PRO A 1 84 ? 6.440 2.654 -20.136 1.00 95.75 84 PRO A C 1
ATOM 632 O O . PRO A 1 84 ? 5.576 2.079 -20.797 1.00 95.75 84 PRO A O 1
ATOM 635 N N . PHE A 1 85 ? 6.866 2.244 -18.947 1.00 97.69 85 PHE A N 1
ATOM 636 C CA . PHE A 1 85 ? 6.324 1.080 -18.252 1.00 97.69 85 PHE A CA 1
ATOM 637 C C . PHE A 1 85 ? 6.217 1.338 -16.750 1.00 97.69 85 PHE A C 1
ATOM 639 O O . PHE A 1 85 ? 6.920 2.207 -16.217 1.00 97.69 85 PHE A O 1
ATOM 646 N N . GLU A 1 86 ? 5.342 0.596 -16.083 1.00 98.25 86 GLU A N 1
ATOM 647 C CA . GLU A 1 86 ? 4.997 0.812 -14.680 1.00 98.25 86 GLU A CA 1
ATOM 648 C C . GLU A 1 86 ? 5.572 -0.214 -13.712 1.00 98.25 86 GLU A C 1
ATOM 650 O O . GLU A 1 86 ? 5.704 -1.398 -14.016 1.00 98.25 86 GLU A O 1
ATOM 655 N N . ASN A 1 87 ? 5.844 0.282 -12.505 1.00 98.62 87 ASN A N 1
ATOM 656 C CA . ASN A 1 87 ? 6.113 -0.507 -11.318 1.00 98.62 87 ASN A CA 1
ATOM 657 C C . ASN A 1 87 ? 5.032 -0.227 -10.271 1.00 98.62 87 ASN A C 1
ATOM 659 O O . ASN A 1 87 ? 4.731 0.939 -9.983 1.00 98.62 87 ASN A O 1
ATOM 663 N N . GLU A 1 88 ? 4.509 -1.285 -9.664 1.00 98.81 88 GLU A N 1
ATOM 664 C CA . GLU A 1 88 ? 3.525 -1.227 -8.579 1.00 98.81 88 GLU A CA 1
ATOM 665 C C . GLU A 1 88 ? 4.010 -2.069 -7.398 1.00 98.81 88 GLU A C 1
ATOM 667 O O . GLU A 1 88 ? 4.669 -3.090 -7.582 1.00 98.81 88 GLU A O 1
ATOM 672 N N . THR A 1 89 ? 3.660 -1.661 -6.180 1.00 98.88 89 THR A N 1
ATOM 673 C CA . THR A 1 89 ? 4.025 -2.366 -4.942 1.00 98.88 89 THR A CA 1
ATOM 674 C C . THR A 1 89 ? 2.781 -2.937 -4.276 1.00 98.88 89 THR A C 1
ATOM 676 O O . THR A 1 89 ? 1.760 -2.260 -4.200 1.00 98.88 89 THR A O 1
ATOM 679 N N . LEU A 1 90 ? 2.869 -4.161 -3.765 1.00 98.94 90 LEU A N 1
ATOM 680 C CA . LEU A 1 90 ? 1.823 -4.862 -3.033 1.00 98.94 90 LEU A CA 1
ATOM 681 C C . LEU A 1 90 ? 2.310 -5.115 -1.606 1.00 98.94 90 LEU A C 1
ATOM 683 O O . LEU A 1 90 ? 3.436 -5.560 -1.410 1.00 98.94 90 LEU A O 1
ATOM 687 N N . VAL A 1 91 ? 1.462 -4.848 -0.615 1.00 98.88 91 VAL A N 1
ATOM 688 C CA . VAL A 1 91 ? 1.751 -5.094 0.807 1.00 98.88 91 VAL A CA 1
ATOM 689 C C . VAL A 1 91 ? 0.520 -5.680 1.494 1.00 98.88 91 VAL A C 1
ATOM 691 O O . VAL A 1 91 ? -0.593 -5.209 1.278 1.00 98.88 91 VAL A O 1
ATOM 694 N N . GLN A 1 92 ? 0.686 -6.685 2.350 1.00 98.69 92 GLN A N 1
ATOM 695 C CA . GLN A 1 92 ? -0.406 -7.259 3.148 1.00 98.69 92 GLN A CA 1
ATOM 696 C C . GLN A 1 92 ? 0.006 -7.388 4.615 1.00 98.69 92 GLN A C 1
ATOM 698 O O . GLN A 1 92 ? 1.168 -7.632 4.936 1.00 98.69 92 GLN A O 1
ATOM 703 N N . PHE A 1 93 ? -0.962 -7.250 5.521 1.00 98.50 93 PHE A N 1
ATOM 704 C CA . PHE A 1 93 ? -0.759 -7.266 6.971 1.00 98.50 93 PHE A CA 1
ATOM 705 C C . PHE A 1 93 ? -1.648 -8.317 7.634 1.00 98.50 93 PHE A C 1
ATOM 707 O O . PHE A 1 93 ? -2.778 -8.525 7.203 1.00 98.50 93 PHE A O 1
ATOM 714 N N . ASN A 1 94 ? -1.190 -8.926 8.730 1.00 96.69 94 ASN A N 1
ATOM 715 C CA . ASN A 1 94 ? -2.028 -9.822 9.530 1.00 96.69 94 ASN A CA 1
ATOM 716 C C . ASN A 1 94 ? -2.846 -9.031 10.573 1.00 96.69 94 ASN A C 1
ATOM 718 O O . ASN A 1 94 ? -2.286 -8.511 11.541 1.00 96.69 94 ASN A O 1
ATOM 722 N N . LEU A 1 95 ? -4.173 -8.996 10.406 1.00 95.06 95 LEU A N 1
ATOM 723 C CA . LEU A 1 95 ? -5.114 -8.300 11.295 1.00 95.06 95 LEU A CA 1
ATOM 724 C C . LEU A 1 95 ? -5.663 -9.160 12.447 1.00 95.06 95 LEU A C 1
ATOM 726 O O . LEU A 1 95 ? -6.516 -8.682 13.183 1.00 95.06 95 LEU A O 1
ATOM 730 N N . GLU A 1 96 ? -5.180 -10.385 12.681 1.00 94.12 96 GLU A N 1
ATOM 731 C CA . GLU A 1 96 ? -5.661 -11.269 13.768 1.00 94.12 96 GLU A CA 1
ATOM 732 C C . GLU A 1 96 ? -5.596 -10.633 15.169 1.00 94.12 96 GLU A C 1
ATOM 734 O O . GLU A 1 96 ? -6.304 -11.046 16.088 1.00 94.12 96 GLU A O 1
ATOM 739 N N . LYS A 1 97 ? -4.726 -9.632 15.352 1.00 92.69 97 LYS A N 1
ATOM 740 C CA . LYS A 1 97 ? -4.588 -8.881 16.607 1.00 92.69 97 LYS A CA 1
ATOM 741 C C . LYS A 1 97 ? -5.635 -7.779 16.781 1.00 92.69 97 LYS A C 1
ATOM 743 O O . LYS A 1 97 ? -5.740 -7.238 17.880 1.00 92.69 97 LYS A O 1
ATOM 748 N N . LEU A 1 98 ? -6.370 -7.424 15.729 1.00 93.31 98 LEU A N 1
ATOM 749 C CA . LEU A 1 98 ? -7.450 -6.451 15.786 1.00 93.31 98 LEU A CA 1
ATOM 750 C C . LEU A 1 98 ? -8.707 -7.133 16.360 1.00 93.31 98 LEU A C 1
ATOM 752 O O . LEU A 1 98 ? -9.162 -8.136 15.807 1.00 93.31 98 LEU A O 1
ATOM 756 N N . PRO A 1 99 ? -9.283 -6.632 17.467 1.00 91.56 99 PRO A N 1
ATOM 757 C CA . PRO A 1 99 ? -10.505 -7.201 18.025 1.00 91.56 99 PRO A CA 1
ATOM 758 C C . PRO A 1 99 ? -11.672 -7.144 17.024 1.00 91.56 99 PRO A C 1
ATOM 760 O O . PRO A 1 99 ? -11.833 -6.131 16.346 1.00 91.56 99 PRO A O 1
ATOM 763 N N . PRO A 1 100 ? -12.534 -8.175 16.958 1.00 87.75 100 PRO A N 1
ATOM 764 C CA . PRO A 1 100 ? -13.640 -8.218 15.995 1.00 87.75 100 PRO A CA 1
ATOM 765 C C . PRO A 1 100 ? -14.734 -7.170 16.261 1.00 87.75 100 PRO A C 1
ATOM 767 O O . PRO A 1 100 ? -15.566 -6.919 15.399 1.00 87.75 100 PRO A O 1
ATOM 770 N N . ASP A 1 101 ? -14.769 -6.577 17.456 1.00 88.38 101 ASP A N 1
ATOM 771 C CA . ASP A 1 101 ? -15.675 -5.493 17.847 1.00 88.38 101 ASP A CA 1
ATOM 772 C C . ASP A 1 101 ? -15.001 -4.108 17.821 1.00 88.38 101 ASP A C 1
ATOM 774 O O . ASP A 1 101 ? -15.564 -3.131 18.325 1.00 88.38 101 ASP A O 1
ATOM 778 N N . ALA A 1 102 ? -13.792 -4.012 17.258 1.00 92.12 102 ALA A N 1
ATOM 779 C CA . ALA A 1 102 ? -13.068 -2.758 17.130 1.00 92.12 102 ALA A CA 1
ATOM 780 C C . ALA A 1 102 ? -13.777 -1.801 16.161 1.00 92.12 102 ALA A C 1
ATOM 782 O O . ALA A 1 102 ? -14.160 -2.164 15.053 1.00 92.12 102 ALA A O 1
ATOM 783 N N . THR A 1 103 ? -13.903 -0.539 16.566 1.00 93.06 103 THR A N 1
ATOM 784 C CA . THR A 1 103 ? -14.245 0.565 15.663 1.00 93.06 103 THR A CA 1
ATOM 785 C C . THR A 1 103 ? -12.962 1.296 15.296 1.00 93.06 103 THR A C 1
ATOM 787 O O . THR A 1 103 ? -12.281 1.802 16.194 1.00 93.06 103 THR A O 1
ATOM 790 N N . ILE A 1 104 ? -12.631 1.348 14.005 1.00 96.69 104 ILE A N 1
ATOM 791 C CA . ILE A 1 104 ? -11.424 2.023 13.523 1.00 96.69 104 ILE A CA 1
ATOM 792 C C . ILE A 1 104 ? -11.629 3.534 13.638 1.00 96.69 104 ILE A C 1
ATOM 794 O O . ILE A 1 104 ? -12.644 4.075 13.204 1.00 96.69 104 ILE A O 1
ATOM 798 N N . LEU A 1 105 ? -10.674 4.217 14.263 1.00 96.69 105 LEU A N 1
ATOM 799 C CA . LEU A 1 105 ? -10.620 5.676 14.325 1.00 96.69 105 LEU A CA 1
ATOM 800 C C . LEU A 1 105 ? -9.730 6.237 13.218 1.00 96.69 105 LEU A C 1
ATOM 802 O O . LEU A 1 105 ? -10.084 7.233 12.593 1.00 96.69 105 LEU A O 1
ATOM 806 N N . SER A 1 106 ? -8.580 5.604 12.992 1.00 98.06 106 SER A N 1
ATOM 807 C CA . SER A 1 106 ? -7.667 5.924 11.897 1.00 98.06 106 SER A CA 1
ATOM 808 C C . SER A 1 106 ? -6.807 4.716 11.541 1.00 98.06 106 SER A C 1
ATOM 810 O O . SER A 1 106 ? -6.554 3.853 12.388 1.00 98.06 106 SER A O 1
ATOM 812 N N . ALA A 1 107 ? -6.345 4.655 10.295 1.00 98.69 107 ALA A N 1
ATOM 813 C CA . ALA A 1 107 ? -5.292 3.736 9.900 1.00 98.69 107 ALA A CA 1
ATOM 814 C C . ALA A 1 107 ? -4.305 4.389 8.929 1.00 98.69 107 ALA A C 1
ATOM 816 O O . ALA A 1 107 ? -4.707 5.024 7.953 1.00 98.69 107 ALA A O 1
ATOM 817 N N . THR A 1 108 ? -3.009 4.204 9.179 1.00 98.75 108 THR A N 1
ATOM 818 C CA . THR A 1 108 ? -1.933 4.755 8.351 1.00 98.75 108 THR A CA 1
ATOM 819 C C . THR A 1 108 ? -0.974 3.669 7.890 1.00 98.75 108 THR A C 1
ATOM 821 O O . THR A 1 108 ? -0.387 2.947 8.697 1.00 98.75 108 THR A O 1
ATOM 824 N N . LEU A 1 109 ? -0.801 3.575 6.573 1.00 98.94 109 LEU A N 1
ATOM 825 C CA . LEU A 1 109 ? 0.229 2.761 5.940 1.00 98.94 109 LEU A CA 1
ATOM 826 C C . LEU A 1 109 ? 1.510 3.584 5.849 1.00 98.94 109 LEU A C 1
ATOM 828 O O . LEU A 1 109 ? 1.475 4.719 5.371 1.00 98.94 109 LEU A O 1
ATOM 832 N N . GLU A 1 110 ? 2.637 3.010 6.259 1.00 98.88 110 GLU A N 1
ATOM 833 C CA . GLU A 1 110 ? 3.937 3.658 6.165 1.00 98.88 110 GLU A CA 1
ATOM 834 C C . GLU A 1 110 ? 4.992 2.768 5.516 1.00 98.88 110 GLU A C 1
ATOM 836 O O . GLU A 1 110 ? 5.188 1.620 5.912 1.00 98.88 110 GLU A O 1
ATOM 841 N N . LEU A 1 111 ? 5.706 3.330 4.543 1.00 98.88 111 LEU A N 1
ATOM 842 C CA . LEU A 1 111 ? 6.859 2.706 3.896 1.00 98.88 111 LEU A CA 1
ATOM 843 C C . LEU A 1 111 ? 8.068 3.637 4.020 1.00 98.88 111 LEU A C 1
ATOM 845 O O . LEU A 1 111 ? 7.938 4.862 3.915 1.00 98.88 111 LEU A O 1
ATOM 849 N N . PHE A 1 112 ? 9.257 3.073 4.227 1.00 98.81 112 PHE A N 1
ATOM 850 C CA . PHE A 1 112 ? 10.484 3.858 4.311 1.00 98.81 112 PHE A CA 1
ATOM 851 C C . PHE A 1 112 ? 11.077 4.078 2.921 1.00 98.81 112 PHE A C 1
ATOM 853 O O . PHE A 1 112 ? 11.539 3.138 2.283 1.00 98.81 112 PHE A O 1
ATOM 860 N N . GLN A 1 113 ? 11.082 5.322 2.440 1.00 98.69 113 GLN A N 1
ATOM 861 C CA . GLN A 1 113 ? 11.684 5.665 1.156 1.00 98.69 113 GLN A CA 1
ATOM 862 C C . GLN A 1 113 ? 13.208 5.664 1.269 1.00 98.69 113 GLN A C 1
ATOM 864 O O . GLN A 1 113 ? 13.785 6.472 2.002 1.00 98.69 113 GLN A O 1
ATOM 869 N N . LEU A 1 114 ? 13.846 4.803 0.486 1.00 98.44 114 LEU A N 1
ATOM 870 C CA . LEU A 1 114 ? 15.296 4.680 0.378 1.00 98.44 114 LEU A CA 1
ATOM 871 C C . LEU A 1 114 ? 15.838 5.613 -0.702 1.00 98.44 114 LEU A C 1
ATOM 873 O O . LEU A 1 114 ? 16.836 6.310 -0.507 1.00 98.44 114 LEU A O 1
ATOM 877 N N . ASN A 1 115 ? 15.167 5.639 -1.855 1.00 98.06 115 ASN A N 1
ATOM 878 C CA . ASN A 1 115 ? 15.661 6.326 -3.040 1.00 98.06 115 ASN A CA 1
ATOM 879 C C . ASN A 1 115 ? 14.514 6.716 -3.994 1.00 98.06 115 ASN A C 1
ATOM 881 O O . ASN A 1 115 ? 13.330 6.533 -3.701 1.00 98.06 115 ASN A O 1
ATOM 885 N N . TRP A 1 116 ? 14.855 7.331 -5.123 1.00 98.12 116 TRP A N 1
ATOM 886 C CA . TRP A 1 116 ? 13.906 7.856 -6.099 1.00 98.12 116 TRP A CA 1
ATOM 887 C C . TRP A 1 116 ? 14.545 7.972 -7.487 1.00 98.12 116 TRP A C 1
ATOM 889 O O . TRP A 1 116 ? 15.766 8.040 -7.630 1.00 98.12 116 TRP A O 1
ATOM 899 N N . TRP A 1 117 ? 13.707 8.076 -8.518 1.00 97.94 117 TRP A N 1
ATOM 900 C CA . TRP A 1 117 ? 14.135 8.451 -9.868 1.00 97.94 117 TRP A CA 1
ATOM 901 C C . TRP A 1 117 ? 13.138 9.411 -10.527 1.00 97.94 117 TRP A C 1
ATOM 903 O O . TRP A 1 117 ? 12.001 9.569 -10.079 1.00 97.94 117 TRP A O 1
ATOM 913 N N . GLY A 1 118 ? 13.565 10.057 -11.617 1.00 97.19 118 GLY A N 1
ATOM 914 C CA . GLY A 1 118 ? 12.720 10.923 -12.446 1.00 97.19 118 GLY A CA 1
ATOM 915 C C . GLY A 1 118 ? 12.251 12.190 -11.727 1.00 97.19 118 GLY A C 1
ATOM 916 O O . GLY A 1 118 ? 13.067 13.034 -11.364 1.00 97.19 118 GLY A O 1
ATOM 917 N N . SER A 1 119 ? 10.939 12.380 -11.583 1.00 97.69 119 SER A N 1
ATOM 918 C CA . SER A 1 119 ? 10.370 13.575 -10.954 1.00 97.69 119 SER A CA 1
ATOM 919 C C . SER A 1 119 ? 10.653 13.668 -9.446 1.00 97.69 119 SER A C 1
ATOM 921 O O . SER A 1 119 ? 10.427 12.732 -8.670 1.00 97.69 119 SER A O 1
ATOM 923 N N . ARG A 1 120 ? 11.053 14.869 -9.001 1.00 97.31 120 ARG A N 1
ATOM 924 C CA . ARG A 1 120 ? 11.256 15.216 -7.579 1.00 97.31 120 ARG A CA 1
ATOM 925 C C . ARG A 1 120 ? 9.979 15.177 -6.745 1.00 97.31 120 ARG A C 1
ATOM 927 O O . ARG A 1 120 ? 10.067 15.080 -5.529 1.00 97.31 120 ARG A O 1
ATOM 934 N N . SER A 1 121 ? 8.826 15.272 -7.396 1.00 97.12 121 SER A N 1
ATOM 935 C CA . SER A 1 121 ? 7.499 15.173 -6.794 1.00 97.12 121 SER A CA 1
ATOM 936 C C . SER A 1 121 ? 6.742 14.069 -7.515 1.00 97.12 121 SER A C 1
ATOM 938 O O . SER A 1 121 ? 6.646 14.115 -8.742 1.00 97.12 121 SER A O 1
ATOM 940 N N . TYR A 1 122 ? 6.242 13.083 -6.781 1.00 98.31 122 TYR A N 1
ATOM 941 C CA . TYR A 1 122 ? 5.583 11.914 -7.360 1.00 98.31 122 TYR A CA 1
ATOM 942 C C . TYR A 1 122 ? 4.376 11.523 -6.518 1.00 98.31 122 TYR A C 1
ATOM 944 O O . TYR A 1 122 ? 4.491 11.463 -5.297 1.00 98.31 122 TYR A O 1
ATOM 952 N N . THR A 1 123 ? 3.227 11.306 -7.150 1.00 98.56 123 THR A N 1
ATOM 953 C CA . THR A 1 123 ? 1.976 11.007 -6.443 1.00 98.56 123 THR A CA 1
ATOM 954 C C . THR A 1 123 ? 1.689 9.515 -6.511 1.00 98.56 123 THR A C 1
ATOM 956 O O . THR A 1 123 ? 1.815 8.924 -7.579 1.00 98.56 123 THR A O 1
ATOM 959 N N . ILE A 1 124 ? 1.345 8.926 -5.365 1.00 98.81 124 ILE A N 1
ATOM 960 C CA . ILE A 1 124 ? 1.096 7.492 -5.204 1.00 98.81 124 ILE A CA 1
ATOM 961 C C . ILE A 1 124 ? -0.247 7.291 -4.504 1.00 98.81 124 ILE A C 1
ATOM 963 O O . ILE A 1 124 ? -0.515 7.943 -3.488 1.00 98.81 124 ILE A O 1
ATOM 967 N N . TRP A 1 125 ? -1.056 6.371 -5.022 1.00 98.75 125 TRP A N 1
ATOM 968 C CA . TRP A 1 125 ? -2.368 6.010 -4.488 1.00 98.75 125 TRP A CA 1
ATOM 969 C C . TRP A 1 125 ? -2.341 4.631 -3.827 1.00 98.75 125 TRP A C 1
ATOM 971 O O . TRP A 1 125 ? -1.739 3.719 -4.392 1.00 98.75 125 TRP A O 1
ATOM 981 N N . PRO A 1 126 ? -3.015 4.464 -2.676 1.00 98.81 126 PRO A N 1
ATOM 982 C CA . PRO A 1 126 ? -3.303 3.164 -2.088 1.00 98.81 126 PRO A CA 1
ATOM 983 C C . PRO A 1 126 ? -4.695 2.667 -2.490 1.00 98.81 126 PRO A C 1
ATOM 985 O O . PRO A 1 126 ? -5.684 3.383 -2.327 1.00 98.81 126 PRO A O 1
ATOM 988 N N . VAL A 1 127 ? -4.792 1.417 -2.938 1.00 98.88 127 VAL A N 1
ATOM 989 C CA . VAL A 1 127 ? -6.067 0.758 -3.261 1.00 98.88 127 VAL A CA 1
ATOM 990 C C . VAL A 1 127 ? -6.107 -0.661 -2.699 1.00 98.88 127 VAL A C 1
ATOM 992 O O . VAL A 1 127 ? -5.085 -1.343 -2.659 1.00 98.88 127 VAL A O 1
ATOM 995 N N . ALA A 1 128 ? -7.273 -1.110 -2.234 1.00 98.88 128 ALA A N 1
ATOM 996 C CA . ALA A 1 128 ? -7.437 -2.455 -1.693 1.00 98.88 128 ALA A CA 1
ATOM 997 C C . ALA A 1 128 ? -7.321 -3.523 -2.793 1.00 98.88 128 ALA A C 1
ATOM 999 O O . ALA A 1 128 ? -7.933 -3.406 -3.857 1.00 98.88 128 ALA A O 1
ATOM 1000 N N . ILE A 1 129 ? -6.573 -4.586 -2.514 1.00 98.81 129 ILE A N 1
ATOM 1001 C CA . ILE A 1 129 ? -6.481 -5.779 -3.360 1.00 98.81 129 ILE A CA 1
ATOM 1002 C C . ILE A 1 129 ? -7.746 -6.633 -3.168 1.00 98.81 129 ILE A C 1
ATOM 1004 O O . ILE A 1 129 ? -8.287 -6.694 -2.065 1.00 98.81 129 ILE A O 1
ATOM 1008 N N . ALA A 1 130 ? -8.239 -7.253 -4.243 1.00 98.38 130 ALA A N 1
ATOM 1009 C CA . ALA A 1 130 ? -9.516 -7.974 -4.255 1.00 98.38 130 ALA A CA 1
ATOM 1010 C C . ALA A 1 130 ? -9.395 -9.506 -4.212 1.00 98.38 130 ALA A C 1
ATOM 1012 O O . ALA A 1 130 ? -10.376 -10.183 -3.910 1.00 98.38 130 ALA A O 1
ATOM 1013 N N . GLU A 1 131 ? -8.227 -10.061 -4.539 1.00 98.38 131 GLU A N 1
ATOM 1014 C CA . GLU A 1 131 ? -7.990 -11.508 -4.565 1.00 98.38 131 GLU A CA 1
ATOM 1015 C C . GLU A 1 131 ? -6.657 -11.861 -3.896 1.00 98.38 131 GLU A C 1
ATOM 1017 O O . GLU A 1 131 ? -5.727 -11.047 -3.916 1.00 98.38 131 GLU A O 1
ATOM 1022 N N . PRO A 1 132 ? -6.537 -13.076 -3.332 1.00 98.25 132 PRO A N 1
ATOM 1023 C CA . PRO A 1 132 ? -5.312 -13.508 -2.683 1.00 98.25 132 PRO A CA 1
ATOM 1024 C C . PRO A 1 132 ? -4.152 -13.599 -3.666 1.00 98.25 132 PRO A C 1
ATOM 1026 O O . PRO A 1 132 ? -4.300 -13.977 -4.831 1.00 98.25 132 PRO A O 1
ATOM 1029 N N . TRP A 1 133 ? -2.963 -13.322 -3.150 1.00 98.69 133 TRP A N 1
ATOM 1030 C CA . TRP A 1 133 ? -1.707 -13.426 -3.876 1.00 98.69 133 TRP A CA 1
ATOM 1031 C C . TRP A 1 133 ? -0.633 -14.027 -2.978 1.00 98.69 133 TRP A C 1
ATOM 1033 O O . TRP A 1 133 ? -0.705 -13.956 -1.753 1.00 98.69 133 TRP A O 1
ATOM 1043 N N . GLU A 1 134 ? 0.360 -14.643 -3.612 1.00 98.56 134 GLU A N 1
ATOM 1044 C CA . GLU A 1 134 ? 1.505 -15.231 -2.927 1.00 98.56 134 GLU A CA 1
ATOM 1045 C C . GLU A 1 134 ? 2.761 -14.438 -3.287 1.00 98.56 134 GLU A C 1
ATOM 1047 O O . GLU A 1 134 ? 3.108 -14.320 -4.466 1.00 98.56 134 GLU A O 1
ATOM 1052 N N . GLU A 1 135 ? 3.453 -13.947 -2.263 1.00 98.50 135 GLU A N 1
ATOM 1053 C CA . GLU A 1 135 ? 4.677 -13.140 -2.344 1.00 98.50 135 GLU A CA 1
ATOM 1054 C C . GLU A 1 135 ? 5.689 -13.648 -3.375 1.00 98.50 135 GLU A C 1
ATOM 1056 O O . GLU A 1 135 ? 6.098 -12.918 -4.271 1.00 98.50 135 GLU A O 1
ATOM 1061 N N . LEU A 1 136 ? 6.005 -14.944 -3.325 1.00 98.50 136 LEU A N 1
ATOM 1062 C CA . LEU A 1 136 ? 7.023 -15.583 -4.168 1.00 98.50 136 LEU A CA 1
ATOM 1063 C C . LEU A 1 136 ? 6.491 -16.085 -5.522 1.00 98.50 136 LEU A C 1
ATOM 1065 O O . LEU A 1 136 ? 7.138 -16.886 -6.201 1.00 98.50 136 LEU A O 1
ATOM 1069 N N . LYS A 1 137 ? 5.270 -15.690 -5.904 1.00 98.50 137 LYS A N 1
ATOM 1070 C CA . LYS A 1 137 ? 4.637 -16.090 -7.175 1.00 98.50 137 LYS A CA 1
ATOM 1071 C C . LYS A 1 137 ? 3.971 -14.944 -7.927 1.00 98.50 137 LYS A C 1
ATOM 1073 O O . LYS A 1 137 ? 3.596 -15.142 -9.086 1.00 98.50 137 LYS A O 1
ATOM 1078 N N . VAL A 1 138 ? 3.775 -13.790 -7.293 1.00 98.81 138 VAL A N 1
ATOM 1079 C CA . VAL A 1 138 ? 3.159 -12.629 -7.936 1.00 98.81 138 VAL A CA 1
ATOM 1080 C C . VAL A 1 138 ? 4.100 -12.023 -8.981 1.00 98.81 138 VAL A C 1
ATOM 1082 O O . VAL A 1 138 ? 5.314 -11.979 -8.823 1.00 98.81 138 VAL A O 1
ATOM 1085 N N . THR A 1 139 ? 3.535 -11.611 -10.099 1.00 98.88 139 THR A N 1
ATOM 1086 C CA . THR A 1 139 ? 4.184 -11.057 -11.287 1.00 98.88 139 THR A CA 1
ATOM 1087 C C . THR A 1 139 ? 3.215 -10.046 -11.885 1.00 98.88 139 THR A C 1
ATOM 1089 O O . THR A 1 139 ? 2.021 -10.079 -11.584 1.00 98.88 139 THR A O 1
ATOM 1092 N N . TRP A 1 140 ? 3.669 -9.192 -12.796 1.00 98.75 140 TRP A N 1
ATOM 1093 C CA . TRP A 1 140 ? 2.761 -8.271 -13.485 1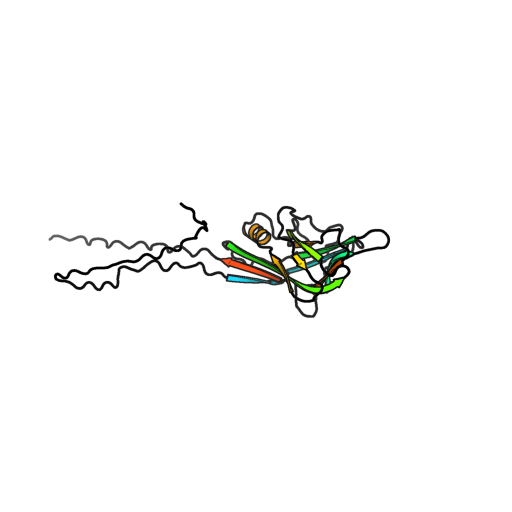.00 98.75 140 TRP A CA 1
ATOM 1094 C C . TRP A 1 140 ? 1.574 -8.982 -14.158 1.00 98.75 140 TRP A C 1
ATOM 1096 O O . TRP A 1 140 ? 0.440 -8.519 -14.074 1.00 98.75 140 TRP A O 1
ATOM 1106 N N . ASN A 1 141 ? 1.818 -10.135 -14.794 1.00 98.69 141 ASN A N 1
ATOM 1107 C CA . ASN A 1 141 ? 0.795 -10.877 -15.536 1.00 98.69 141 ASN A CA 1
ATOM 1108 C C . ASN A 1 141 ? -0.265 -11.554 -14.654 1.00 98.69 141 ASN A C 1
ATOM 1110 O O . ASN A 1 141 ? -1.328 -11.902 -15.167 1.00 98.69 141 ASN A O 1
ATOM 1114 N N . ASN A 1 142 ? 0.029 -11.810 -13.377 1.00 98.44 142 ASN A N 1
ATOM 1115 C CA . ASN A 1 142 ? -0.878 -12.509 -12.459 1.00 98.44 142 ASN A CA 1
ATOM 1116 C C . ASN A 1 142 ? -1.157 -11.729 -11.166 1.00 98.44 142 ASN A C 1
ATOM 1118 O O . ASN A 1 142 ? -1.691 -12.31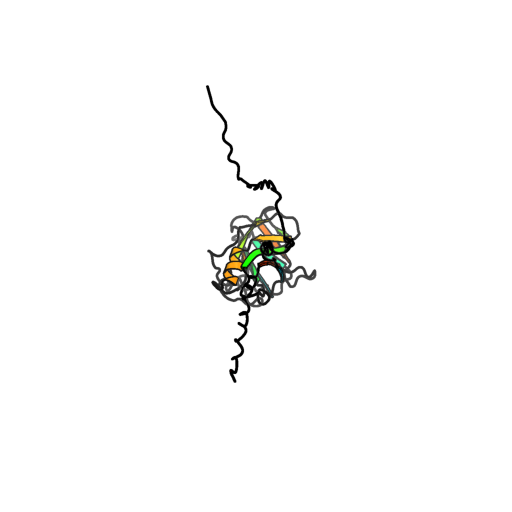9 -10.227 1.00 98.44 142 ASN A O 1
ATOM 1122 N N . LYS A 1 143 ? -0.794 -10.441 -11.098 1.00 98.38 143 LYS A N 1
ATOM 1123 C CA . LYS A 1 143 ? -1.141 -9.590 -9.960 1.00 98.38 143 LYS A CA 1
ATOM 1124 C C . LYS A 1 143 ? -2.663 -9.584 -9.771 1.00 98.38 143 LYS A C 1
ATOM 1126 O O . LYS A 1 143 ? -3.398 -9.556 -10.766 1.00 98.38 143 LYS A O 1
ATOM 1131 N N . PRO A 1 144 ? -3.143 -9.646 -8.523 1.00 98.19 144 PRO A N 1
ATOM 1132 C CA . PRO A 1 144 ? -4.568 -9.708 -8.250 1.00 98.19 144 PRO A CA 1
ATOM 1133 C C . PRO A 1 144 ? -5.267 -8.417 -8.706 1.00 98.19 144 PRO A C 1
ATOM 1135 O O . PRO A 1 144 ? -4.665 -7.338 -8.670 1.00 98.19 144 PRO A O 1
ATOM 1138 N N . PRO A 1 145 ? -6.542 -8.491 -9.124 1.00 98.25 145 PRO A N 1
ATOM 1139 C CA . PRO A 1 145 ? -7.345 -7.296 -9.336 1.00 98.25 145 PRO A CA 1
ATOM 1140 C C . PRO A 1 145 ? -7.498 -6.494 -8.035 1.00 98.25 145 PRO A C 1
ATOM 1142 O O . PRO A 1 145 ? -7.329 -7.010 -6.929 1.00 98.25 145 PRO A O 1
ATOM 1145 N N . VAL A 1 146 ? -7.866 -5.222 -8.174 1.00 98.62 146 VAL A N 1
ATOM 1146 C CA . VAL A 1 146 ? -8.114 -4.301 -7.055 1.00 98.62 146 VAL A CA 1
ATOM 1147 C C . VAL A 1 146 ? -9.600 -3.966 -6.936 1.00 98.62 146 VAL A C 1
ATOM 1149 O O . VAL A 1 146 ? -10.365 -4.122 -7.890 1.00 98.62 146 VAL A O 1
ATOM 1152 N N . HIS A 1 147 ? -10.010 -3.453 -5.779 1.00 98.06 147 HIS A N 1
ATOM 1153 C CA . HIS A 1 147 ? -11.305 -2.811 -5.582 1.00 98.06 147 HIS A CA 1
ATOM 1154 C C . HIS A 1 147 ? -11.197 -1.308 -5.897 1.00 98.06 147 HIS A C 1
ATOM 1156 O O . HIS A 1 147 ? -10.793 -0.540 -5.026 1.00 98.06 147 HIS A O 1
ATOM 1162 N N . PRO A 1 148 ? -11.582 -0.842 -7.101 1.00 95.25 148 PRO A N 1
ATOM 1163 C CA . PRO A 1 148 ? -11.323 0.540 -7.525 1.00 95.25 148 PRO A CA 1
ATOM 1164 C C . PRO A 1 148 ? -12.045 1.595 -6.672 1.00 95.25 148 PRO A C 1
ATOM 1166 O O . PRO A 1 148 ? -11.598 2.736 -6.601 1.00 95.25 148 PRO A O 1
ATOM 1169 N N . ASP A 1 149 ? -13.141 1.214 -6.011 1.00 96.69 149 ASP A N 1
ATOM 1170 C CA . ASP A 1 149 ? -13.931 2.098 -5.147 1.00 96.69 149 ASP A CA 1
ATOM 1171 C C . ASP A 1 149 ? -13.471 2.078 -3.675 1.00 96.69 149 ASP A C 1
ATOM 1173 O O . ASP A 1 149 ? -14.008 2.817 -2.852 1.00 96.69 149 ASP A O 1
ATOM 1177 N N . ILE A 1 150 ? -12.496 1.229 -3.326 1.00 97.88 150 ILE A N 1
ATOM 1178 C CA . ILE A 1 150 ? -11.998 1.038 -1.956 1.00 97.88 150 ILE A CA 1
ATOM 1179 C C . ILE A 1 150 ? -10.530 1.476 -1.938 1.00 97.88 150 ILE A C 1
ATOM 1181 O O . ILE A 1 150 ? -9.597 0.677 -2.015 1.00 97.88 150 ILE A O 1
ATOM 1185 N N . THR A 1 151 ? -10.350 2.794 -1.903 1.00 97.62 151 THR A N 1
ATOM 1186 C CA . THR A 1 151 ? -9.071 3.506 -2.030 1.00 97.62 151 THR A CA 1
ATOM 1187 C C . THR A 1 151 ? -8.855 4.430 -0.833 1.00 97.62 151 THR A C 1
ATOM 1189 O O . THR A 1 151 ? -9.809 4.812 -0.159 1.00 97.62 151 THR A O 1
ATOM 1192 N N . GLY A 1 152 ? -7.609 4.834 -0.592 1.00 97.06 152 GLY A N 1
ATOM 1193 C CA . GLY A 1 152 ? -7.288 5.995 0.246 1.00 97.06 152 GLY A CA 1
ATOM 1194 C C . GLY A 1 152 ? -6.970 7.239 -0.596 1.00 97.06 152 GLY A C 1
ATOM 1195 O O . GLY A 1 152 ? -6.853 7.145 -1.825 1.00 97.06 152 GLY A O 1
ATOM 1196 N N . PRO A 1 153 ? -6.821 8.424 0.025 1.00 98.06 153 PRO A N 1
ATOM 1197 C CA . PRO A 1 153 ? -6.305 9.603 -0.660 1.00 98.06 153 PRO A CA 1
ATOM 1198 C C . PRO A 1 153 ? -4.874 9.381 -1.170 1.00 98.06 153 PRO A C 1
ATOM 1200 O O . PRO A 1 153 ? -4.051 8.714 -0.542 1.00 98.06 153 PRO A O 1
ATOM 1203 N N . ALA A 1 154 ? -4.557 10.008 -2.301 1.00 97.94 154 ALA A N 1
ATOM 1204 C CA . ALA A 1 154 ? -3.203 10.015 -2.841 1.00 97.94 154 ALA A CA 1
ATOM 1205 C C . ALA A 1 154 ? -2.234 10.779 -1.929 1.00 97.94 154 ALA A C 1
ATOM 1207 O O . ALA A 1 154 ? -2.581 11.840 -1.401 1.00 97.94 154 ALA A O 1
ATOM 1208 N N . ALA A 1 155 ? -0.988 10.316 -1.854 1.00 98.38 155 ALA A N 1
ATOM 1209 C CA . ALA A 1 155 ? 0.104 11.058 -1.236 1.00 98.38 155 ALA A CA 1
ATOM 1210 C C . ALA A 1 155 ? 1.094 11.534 -2.304 1.00 98.38 155 ALA A C 1
ATOM 1212 O O . ALA A 1 155 ? 1.615 10.740 -3.088 1.00 98.38 155 ALA A O 1
ATOM 1213 N N . THR A 1 156 ? 1.385 12.837 -2.327 1.00 98.25 156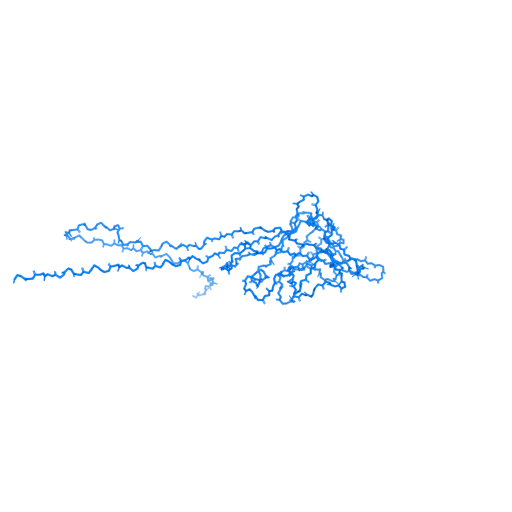 THR A N 1
ATOM 1214 C CA . THR A 1 156 ? 2.458 13.396 -3.159 1.00 98.25 156 THR A CA 1
ATOM 1215 C C . THR A 1 156 ? 3.756 13.432 -2.364 1.00 98.25 156 THR A C 1
ATOM 1217 O O . THR A 1 156 ? 3.894 14.185 -1.401 1.00 98.25 156 THR A O 1
ATOM 1220 N N . LEU A 1 157 ? 4.717 12.620 -2.788 1.00 98.06 157 LEU A N 1
ATOM 1221 C CA . LEU A 1 157 ? 5.984 12.408 -2.108 1.00 98.06 157 LEU A CA 1
ATOM 1222 C C . LEU A 1 157 ? 7.105 13.220 -2.749 1.00 98.06 157 LEU A C 1
ATOM 1224 O O . LEU A 1 157 ? 7.219 13.312 -3.975 1.00 98.06 157 LEU A O 1
ATOM 1228 N N . ASP A 1 158 ? 7.992 13.748 -1.914 1.00 96.06 158 ASP A N 1
ATOM 1229 C CA . ASP A 1 158 ? 9.237 14.368 -2.351 1.00 96.06 158 ASP A CA 1
ATOM 1230 C C . ASP A 1 158 ? 10.354 13.327 -2.569 1.00 96.06 158 ASP A C 1
ATOM 1232 O O . ASP A 1 158 ? 10.149 12.113 -2.487 1.00 96.06 158 ASP A O 1
ATOM 1236 N N . PHE A 1 159 ? 11.551 13.808 -2.894 1.00 94.56 159 PHE A N 1
ATOM 1237 C CA . PHE A 1 159 ? 12.724 12.974 -3.155 1.00 94.56 159 PHE A CA 1
ATOM 1238 C C . PHE A 1 159 ? 13.522 12.607 -1.893 1.00 94.56 159 PHE A C 1
ATOM 1240 O O . PHE A 1 159 ? 14.496 11.860 -1.978 1.00 94.56 159 PHE A O 1
ATOM 1247 N N . ASN A 1 160 ? 13.158 13.152 -0.732 1.00 97.38 160 ASN A N 1
ATOM 1248 C CA . ASN A 1 160 ? 13.913 12.940 0.496 1.00 97.38 160 ASN A CA 1
ATOM 1249 C C . ASN A 1 160 ? 13.625 11.544 1.055 1.00 97.38 160 ASN A C 1
ATOM 1251 O O . ASN A 1 160 ? 12.464 11.135 1.112 1.00 97.38 160 ASN A O 1
ATOM 1255 N N . GLY A 1 161 ? 14.661 10.837 1.505 1.00 97.62 161 GLY A N 1
ATOM 1256 C CA . GLY A 1 161 ? 14.489 9.555 2.190 1.00 97.62 161 GLY A CA 1
ATOM 1257 C C . GLY A 1 161 ? 13.743 9.696 3.523 1.00 97.62 161 GLY A C 1
ATOM 1258 O O . GLY A 1 161 ? 13.684 10.786 4.101 1.00 97.62 161 GLY A O 1
ATOM 1259 N N . GLY A 1 162 ? 13.171 8.591 3.999 1.00 98.38 162 GLY A N 1
ATOM 1260 C CA . GLY A 1 162 ? 12.415 8.523 5.252 1.00 98.38 162 GLY A CA 1
ATOM 1261 C C . GLY A 1 162 ? 10.994 7.985 5.095 1.00 98.38 162 GLY A C 1
ATOM 1262 O O . GLY A 1 162 ? 10.548 7.672 3.992 1.00 98.38 162 GLY A O 1
ATOM 1263 N N . TRP A 1 163 ? 10.277 7.902 6.215 1.00 98.38 163 TRP A N 1
ATOM 1264 C CA . TRP A 1 163 ? 8.905 7.396 6.273 1.00 98.38 163 TRP A CA 1
ATOM 1265 C C . TRP A 1 163 ? 7.941 8.239 5.437 1.00 98.38 163 TRP A C 1
ATOM 1267 O O . TRP A 1 163 ? 7.856 9.461 5.596 1.00 98.38 163 TRP A O 1
ATOM 1277 N N . LYS A 1 164 ? 7.217 7.565 4.545 1.00 98.69 164 LYS A N 1
ATOM 1278 C CA . LYS A 1 164 ? 6.122 8.106 3.737 1.00 98.69 164 LYS A CA 1
ATOM 1279 C C . LYS A 1 164 ? 4.831 7.45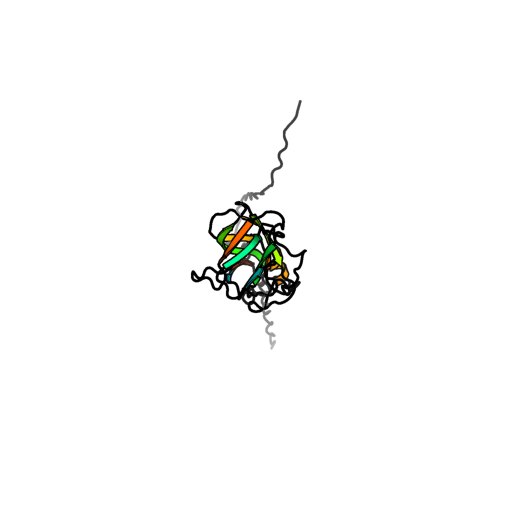4 4.194 1.00 98.69 164 LYS A C 1
ATOM 1281 O O . LYS A 1 164 ? 4.846 6.285 4.559 1.00 98.69 164 LYS A O 1
ATOM 1286 N N . ILE A 1 165 ? 3.755 8.233 4.222 1.00 98.62 165 ILE A N 1
ATOM 1287 C CA . ILE A 1 165 ? 2.526 7.884 4.933 1.00 98.62 165 ILE A CA 1
ATOM 1288 C C . ILE A 1 165 ? 1.342 8.031 3.986 1.00 98.62 165 ILE A C 1
ATOM 1290 O O . ILE A 1 165 ? 1.224 9.043 3.290 1.00 98.62 165 ILE A O 1
ATOM 1294 N N . TRP A 1 166 ? 0.450 7.049 4.026 1.00 98.81 166 TRP A N 1
ATOM 1295 C CA . TRP A 1 166 ? -0.854 7.083 3.384 1.00 98.81 166 TRP A CA 1
ATOM 1296 C C . TRP A 1 166 ? -1.947 6.864 4.423 1.00 98.81 166 TRP A C 1
ATOM 1298 O O . TRP A 1 166 ? -1.829 5.986 5.277 1.00 98.81 166 TRP A O 1
ATOM 1308 N N . ASP A 1 167 ? -3.019 7.645 4.328 1.00 98.75 167 ASP A N 1
ATOM 1309 C CA . ASP A 1 167 ? -4.256 7.360 5.052 1.00 98.75 167 ASP A CA 1
ATOM 1310 C C . ASP A 1 167 ? -4.978 6.213 4.339 1.00 98.75 167 ASP A C 1
ATOM 1312 O O . ASP A 1 167 ? -5.301 6.304 3.154 1.00 98.75 167 ASP A O 1
ATOM 1316 N N . VAL A 1 168 ? -5.181 5.114 5.057 1.00 98.88 168 VAL A N 1
ATOM 1317 C CA . VAL A 1 168 ? -5.840 3.899 4.563 1.00 98.88 168 VAL A CA 1
ATOM 1318 C C . VAL A 1 168 ? -7.022 3.525 5.457 1.00 98.88 168 VAL A C 1
ATOM 1320 O O . VAL A 1 168 ? -7.460 2.375 5.469 1.00 98.88 168 VAL A O 1
ATOM 1323 N N . THR A 1 169 ? -7.552 4.499 6.204 1.00 98.56 169 THR A N 1
ATOM 1324 C CA . THR A 1 169 ? -8.639 4.308 7.174 1.00 98.56 169 THR A CA 1
ATOM 1325 C C . THR A 1 169 ? -9.853 3.633 6.541 1.00 98.56 169 THR A C 1
ATOM 1327 O O . THR A 1 169 ? -10.351 2.654 7.090 1.00 98.56 169 THR A O 1
ATOM 1330 N N . ASP A 1 170 ? -10.283 4.080 5.359 1.00 97.94 170 ASP A N 1
ATOM 1331 C CA . ASP A 1 170 ? -11.455 3.519 4.673 1.00 97.94 170 ASP A CA 1
ATOM 1332 C C . ASP A 1 170 ? -11.232 2.068 4.211 1.00 97.94 170 ASP A C 1
ATOM 1334 O O . ASP A 1 170 ? -12.145 1.240 4.288 1.00 97.94 170 ASP A O 1
ATOM 1338 N N . ILE A 1 171 ? -10.006 1.728 3.793 1.00 98.62 171 ILE A N 1
ATOM 1339 C CA . ILE A 1 171 ? -9.624 0.357 3.427 1.00 98.62 171 ILE A CA 1
ATOM 1340 C C . ILE A 1 171 ? -9.701 -0.543 4.668 1.00 98.62 171 ILE A C 1
ATOM 1342 O O . ILE A 1 171 ? -10.401 -1.556 4.664 1.00 98.62 171 ILE A O 1
ATOM 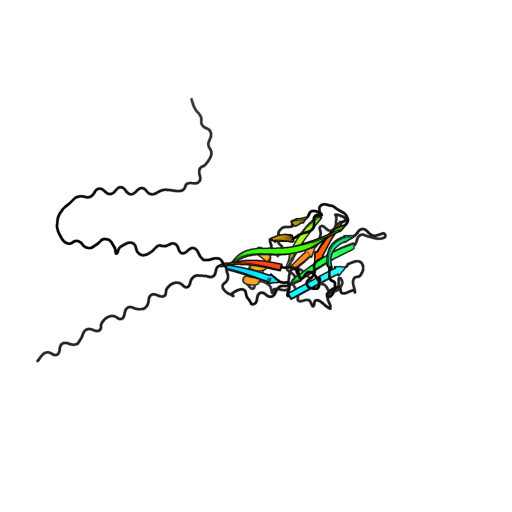1346 N N . VAL A 1 172 ? -9.053 -0.135 5.764 1.00 98.31 172 VAL A N 1
ATOM 1347 C CA . VAL A 1 172 ? -8.999 -0.921 7.008 1.00 98.31 172 VAL A CA 1
ATOM 1348 C C . VAL A 1 172 ? -10.369 -1.039 7.673 1.00 98.31 172 VAL A C 1
ATOM 1350 O O . VAL A 1 172 ? -10.716 -2.111 8.165 1.00 98.31 172 VAL A O 1
ATOM 1353 N N . GLN A 1 173 ? -11.187 0.015 7.649 1.00 96.56 173 GLN A N 1
ATOM 1354 C CA . GLN A 1 173 ? -12.565 -0.041 8.140 1.00 96.56 173 GLN A CA 1
ATOM 1355 C C . GLN A 1 173 ? -13.407 -1.025 7.319 1.00 96.56 173 GLN A C 1
ATOM 1357 O O . GLN A 1 173 ? -14.223 -1.752 7.880 1.00 96.56 173 GLN A O 1
ATOM 1362 N N . THR A 1 174 ? -13.198 -1.097 6.003 1.00 96.88 174 THR A N 1
ATOM 1363 C CA . THR A 1 174 ? -13.906 -2.053 5.141 1.00 96.88 174 THR A CA 1
ATOM 1364 C C . THR A 1 174 ? -13.532 -3.504 5.467 1.00 96.88 174 THR A C 1
ATOM 1366 O O . THR A 1 174 ? -14.421 -4.361 5.490 1.00 96.88 174 THR A O 1
ATOM 1369 N N . TRP A 1 175 ? -12.257 -3.771 5.778 1.00 97.12 175 TRP A N 1
ATOM 1370 C CA . TRP A 1 175 ? -11.808 -5.069 6.296 1.00 97.12 175 TRP A CA 1
ATOM 1371 C C . TRP A 1 175 ? -12.424 -5.387 7.660 1.00 97.12 175 TRP A C 1
ATOM 1373 O O . TRP A 1 175 ? -12.957 -6.477 7.853 1.00 97.12 175 TRP A O 1
ATOM 1383 N N . ALA A 1 176 ? -12.404 -4.431 8.594 1.00 95.00 176 ALA A N 1
ATOM 1384 C CA . ALA A 1 176 ? -12.966 -4.603 9.935 1.00 95.00 176 ALA A CA 1
ATOM 1385 C C . ALA A 1 176 ? -14.485 -4.860 9.909 1.00 95.00 176 ALA A C 1
ATOM 1387 O O . ALA A 1 176 ? -14.996 -5.652 10.697 1.00 95.00 176 ALA A O 1
ATOM 1388 N N . ASP A 1 177 ? -15.198 -4.247 8.960 1.00 93.81 177 ASP A N 1
ATOM 1389 C CA . ASP A 1 177 ? -16.627 -4.475 8.723 1.00 93.81 177 ASP A CA 1
ATOM 1390 C C . ASP A 1 177 ? -16.928 -5.832 8.051 1.00 93.81 177 ASP A C 1
ATOM 1392 O O . ASP A 1 177 ? -18.100 -6.186 7.891 1.00 93.81 177 ASP A O 1
ATOM 1396 N N . GLY A 1 178 ? -15.906 -6.572 7.599 1.00 94.38 178 GLY A N 1
ATOM 1397 C CA . GLY A 1 178 ? -16.056 -7.836 6.870 1.00 94.38 178 GLY A CA 1
ATOM 1398 C C . GLY A 1 178 ? -16.708 -7.685 5.492 1.00 94.38 178 GLY A C 1
ATOM 1399 O O . GLY A 1 178 ? -17.349 -8.615 5.003 1.00 94.38 178 GLY A O 1
ATOM 1400 N N . LYS A 1 179 ? -16.613 -6.501 4.872 1.00 96.12 179 LYS A N 1
ATOM 1401 C CA . LYS A 1 179 ? -17.198 -6.234 3.543 1.00 96.12 179 LYS A CA 1
ATOM 1402 C C . LYS A 1 179 ? -16.359 -6.818 2.408 1.00 96.12 179 LYS A C 1
ATOM 1404 O O . LYS A 1 179 ? -16.919 -7.174 1.374 1.00 96.12 179 LYS A O 1
ATOM 1409 N N . ILE A 1 180 ? -15.045 -6.881 2.608 1.00 96.94 180 ILE A N 1
ATOM 1410 C CA . ILE A 1 180 ? -14.071 -7.543 1.737 1.00 96.94 180 ILE A CA 1
ATOM 1411 C C . ILE A 1 180 ? -13.050 -8.265 2.622 1.00 96.94 180 ILE A C 1
ATOM 1413 O O . ILE A 1 180 ? -12.839 -7.864 3.771 1.00 96.94 180 ILE A O 1
ATOM 1417 N N . GLU A 1 181 ? -12.404 -9.289 2.076 1.00 96.81 181 GLU A N 1
ATOM 1418 C CA . GLU A 1 181 ? -11.275 -9.949 2.733 1.00 96.81 181 GLU A CA 1
ATOM 1419 C C . GLU A 1 181 ? -10.030 -9.046 2.708 1.00 96.81 181 GLU A C 1
ATOM 1421 O O . GLU A 1 181 ? -9.857 -8.197 1.828 1.00 96.81 181 GLU A O 1
ATOM 1426 N N . ASN A 1 182 ? -9.146 -9.215 3.690 1.00 97.38 182 ASN A N 1
ATOM 1427 C CA . ASN A 1 182 ? -7.879 -8.492 3.730 1.00 97.38 182 ASN A CA 1
ATOM 1428 C C . ASN A 1 182 ? -6.844 -9.168 2.822 1.00 97.38 182 ASN A C 1
ATOM 1430 O O . ASN A 1 182 ? -6.041 -9.979 3.278 1.00 97.38 182 ASN A O 1
ATOM 1434 N N . GLU A 1 183 ? -6.835 -8.777 1.550 1.00 98.38 183 GLU A N 1
ATOM 1435 C CA . GLU A 1 183 ? -5.843 -9.232 0.565 1.00 98.38 183 GLU A CA 1
ATOM 1436 C C . GLU A 1 183 ? -4.681 -8.240 0.372 1.00 98.38 183 GLU A C 1
ATOM 1438 O O . GLU A 1 183 ? -3.815 -8.423 -0.481 1.00 98.38 183 GLU A O 1
ATOM 1443 N N . GLY A 1 184 ? -4.619 -7.196 1.202 1.00 98.56 184 GLY A N 1
ATOM 1444 C CA . GLY A 1 184 ? -3.565 -6.186 1.173 1.00 98.56 184 GLY A CA 1
ATOM 1445 C C . GLY A 1 184 ? -3.899 -4.944 0.347 1.00 98.56 184 GLY A C 1
ATOM 1446 O O . GLY A 1 184 ? -5.041 -4.695 -0.043 1.00 98.56 184 GLY A O 1
ATOM 1447 N N . ILE A 1 185 ? -2.880 -4.118 0.136 1.00 98.94 185 ILE A N 1
ATOM 1448 C CA . ILE A 1 185 ? -2.954 -2.807 -0.507 1.00 98.94 185 ILE A CA 1
ATOM 1449 C C . ILE A 1 185 ? -1.953 -2.780 -1.653 1.00 98.94 185 ILE A C 1
ATOM 1451 O O . ILE A 1 185 ? -0.797 -3.169 -1.485 1.00 98.94 185 ILE A O 1
ATOM 1455 N N . LEU A 1 186 ? -2.398 -2.277 -2.799 1.00 98.94 186 LEU A N 1
ATOM 1456 C CA . LEU A 1 186 ? -1.563 -1.986 -3.951 1.00 98.94 186 LEU A CA 1
ATOM 1457 C C . LEU A 1 186 ? -1.272 -0.480 -4.005 1.00 98.94 186 LEU A C 1
ATOM 1459 O O . LEU A 1 186 ? -2.174 0.347 -3.856 1.00 98.94 186 LEU A O 1
ATOM 1463 N N . LEU A 1 187 ? -0.001 -0.133 -4.197 1.00 98.94 187 LEU A N 1
ATOM 1464 C CA . LEU A 1 187 ? 0.500 1.223 -4.383 1.00 98.94 187 LEU A CA 1
ATOM 1465 C C . LEU A 1 187 ? 0.887 1.431 -5.847 1.00 98.94 187 LEU A C 1
ATOM 1467 O O . LEU A 1 187 ? 1.765 0.736 -6.362 1.00 98.94 187 LEU A O 1
ATOM 1471 N N . TYR A 1 188 ? 0.269 2.422 -6.489 1.00 98.75 188 TYR A N 1
ATOM 1472 C CA . TYR A 1 188 ? 0.469 2.725 -7.909 1.00 98.75 188 TYR A CA 1
ATOM 1473 C C . TYR A 1 188 ? 0.631 4.230 -8.168 1.00 98.75 188 TYR A C 1
ATOM 1475 O O . TYR A 1 188 ? 0.278 5.071 -7.333 1.00 98.75 188 TYR A O 1
ATOM 1483 N N . GLY A 1 189 ? 1.240 4.567 -9.309 1.00 98.00 189 GLY A N 1
ATOM 1484 C CA . GLY A 1 189 ? 1.522 5.941 -9.736 1.00 98.00 189 GLY A CA 1
ATOM 1485 C C . GLY A 1 189 ? 0.369 6.625 -10.479 1.00 98.00 189 GLY A C 1
ATOM 1486 O O . GLY A 1 189 ? -0.753 6.140 -10.500 1.00 98.00 189 GLY A O 1
ATOM 1487 N N . ASP A 1 190 ? 0.649 7.769 -11.112 1.00 94.19 190 ASP A N 1
ATOM 1488 C CA . ASP A 1 190 ? -0.336 8.526 -11.910 1.00 94.19 190 ASP A CA 1
ATOM 1489 C C . ASP A 1 190 ? -0.361 8.156 -13.407 1.00 94.19 190 ASP A C 1
ATOM 1491 O O . ASP A 1 190 ? -1.034 8.839 -14.190 1.00 94.19 190 ASP A O 1
ATOM 1495 N N . GLU A 1 191 ? 0.415 7.139 -13.795 1.00 94.12 191 GLU A N 1
ATOM 1496 C CA . GLU A 1 191 ? 0.597 6.630 -15.165 1.00 94.12 191 GLU A CA 1
ATOM 1497 C C . GLU A 1 191 ? 1.113 7.669 -16.185 1.00 94.12 191 GLU A C 1
ATOM 1499 O O . GLU A 1 191 ? 1.078 7.472 -17.402 1.00 94.12 191 GLU A O 1
ATOM 1504 N N . LYS A 1 192 ? 1.565 8.843 -15.720 1.00 95.12 192 LYS A N 1
ATOM 1505 C CA . LYS A 1 192 ? 1.842 10.009 -16.585 1.00 95.12 192 LYS A CA 1
ATOM 1506 C C . LYS A 1 192 ? 3.180 10.657 -16.294 1.00 95.12 192 LYS A C 1
ATOM 1508 O O . LYS A 1 192 ? 3.898 11.060 -17.212 1.00 95.12 192 LYS A O 1
ATOM 1513 N N . THR A 1 193 ? 3.496 10.831 -15.021 1.00 96.81 193 THR A N 1
ATOM 1514 C CA . THR A 1 193 ? 4.710 11.494 -14.577 1.00 96.81 193 THR A CA 1
ATOM 1515 C C . THR A 1 193 ? 5.849 10.493 -14.647 1.00 96.81 193 THR A C 1
ATOM 1517 O O . THR A 1 193 ? 5.828 9.491 -13.959 1.00 96.81 193 THR A O 1
ATOM 1520 N N . VAL A 1 194 ? 6.894 10.758 -15.429 1.00 97.75 194 VAL A N 1
ATOM 1521 C CA . VAL A 1 194 ? 8.093 9.905 -15.392 1.00 97.75 194 VAL A CA 1
ATOM 1522 C C . VAL A 1 194 ? 8.818 10.100 -14.060 1.00 97.75 194 VAL A C 1
ATOM 1524 O O . VAL A 1 194 ? 9.297 11.195 -13.739 1.00 97.75 194 VAL A O 1
ATOM 1527 N N . GLY A 1 195 ? 8.947 9.024 -13.297 1.00 97.88 195 GLY A N 1
ATOM 1528 C CA . GLY A 1 195 ? 9.609 8.991 -12.004 1.00 97.88 195 GLY A CA 1
ATOM 1529 C C . GLY A 1 195 ? 9.034 7.920 -11.098 1.00 97.88 195 GLY A C 1
ATOM 1530 O O . GLY A 1 195 ? 8.098 7.220 -11.461 1.00 97.88 195 GLY A O 1
ATOM 1531 N N . GLY A 1 196 ? 9.607 7.804 -9.911 1.00 98.06 196 GLY A N 1
ATOM 1532 C CA . GLY A 1 196 ? 9.123 6.851 -8.929 1.00 98.06 196 GLY A CA 1
ATOM 1533 C C . GLY A 1 196 ? 9.894 6.888 -7.630 1.00 98.06 196 GLY A C 1
ATOM 1534 O O . GLY A 1 196 ? 10.791 7.725 -7.437 1.00 98.06 196 GLY A O 1
ATOM 1535 N N . ARG A 1 197 ? 9.482 6.016 -6.719 1.00 98.62 197 ARG A N 1
ATOM 1536 C CA . ARG A 1 197 ? 10.006 5.870 -5.364 1.00 98.62 197 ARG A CA 1
ATOM 1537 C C . ARG A 1 197 ? 10.407 4.425 -5.121 1.00 98.62 197 ARG A C 1
ATOM 1539 O O . ARG A 1 197 ? 9.760 3.509 -5.621 1.00 98.62 197 ARG A O 1
ATOM 1546 N N . ILE A 1 198 ? 11.502 4.283 -4.383 1.00 98.75 198 ILE A N 1
ATOM 1547 C CA . ILE A 1 198 ? 12.068 3.005 -3.963 1.00 98.75 198 ILE A CA 1
ATOM 1548 C C . ILE A 1 198 ? 11.939 2.953 -2.447 1.00 98.75 198 ILE A C 1
ATOM 1550 O O . ILE A 1 198 ? 12.399 3.876 -1.761 1.00 98.75 198 ILE A O 1
ATOM 1554 N N . PHE A 1 199 ? 11.290 1.915 -1.942 1.00 98.88 199 PHE A N 1
ATOM 1555 C CA . PHE A 1 199 ? 11.027 1.705 -0.526 1.00 98.88 199 PHE A CA 1
ATOM 1556 C C . PHE A 1 199 ? 11.729 0.446 -0.027 1.00 98.88 199 PHE A C 1
ATOM 1558 O O . PHE A 1 199 ? 12.000 -0.447 -0.816 1.00 98.88 199 PHE A O 1
ATOM 1565 N N . ALA A 1 200 ? 12.002 0.370 1.271 1.00 98.81 200 ALA A N 1
ATOM 1566 C CA . ALA A 1 200 ? 12.482 -0.865 1.884 1.00 98.81 200 ALA A CA 1
ATOM 1567 C C . ALA A 1 200 ? 11.377 -1.933 1.887 1.00 98.81 200 ALA A C 1
ATOM 1569 O O . ALA A 1 200 ? 10.245 -1.632 2.284 1.00 98.81 200 ALA A O 1
ATOM 1570 N N . SER A 1 201 ? 11.716 -3.154 1.471 1.00 98.62 201 SER A N 1
ATOM 1571 C CA . SER A 1 201 ? 10.877 -4.344 1.653 1.00 98.62 201 SER A CA 1
ATOM 1572 C C . SER A 1 201 ? 11.019 -4.927 3.061 1.00 98.62 201 SER A C 1
ATOM 1574 O O . SER A 1 201 ? 11.803 -4.442 3.891 1.00 98.62 201 SER A O 1
ATOM 1576 N N . ARG A 1 202 ? 10.279 -6.001 3.344 1.00 97.75 202 ARG A N 1
ATOM 1577 C CA . ARG A 1 202 ? 10.460 -6.812 4.553 1.00 97.75 202 ARG A CA 1
ATOM 1578 C C . ARG A 1 202 ? 11.838 -7.472 4.618 1.00 97.75 202 ARG A C 1
ATOM 1580 O O . ARG A 1 202 ? 12.369 -7.658 5.715 1.00 97.75 202 ARG A O 1
ATOM 1587 N N . GLU A 1 203 ? 12.425 -7.787 3.474 1.00 97.94 203 GLU A N 1
ATOM 1588 C CA . GLU A 1 203 ? 13.727 -8.435 3.323 1.00 97.94 203 GLU A CA 1
ATOM 1589 C C . GLU A 1 203 ? 14.891 -7.450 3.515 1.00 97.94 203 GLU A C 1
ATOM 1591 O O . GLU A 1 203 ? 16.037 -7.877 3.683 1.00 97.94 203 GLU A O 1
ATOM 1596 N N . HIS A 1 204 ? 14.620 -6.138 3.553 1.00 97.75 204 HIS A N 1
ATOM 1597 C CA . HIS A 1 204 ? 15.658 -5.119 3.673 1.00 97.75 204 HIS A CA 1
ATOM 1598 C C . HIS A 1 204 ? 16.506 -5.290 4.958 1.00 97.75 204 HIS A C 1
ATOM 1600 O O . HIS A 1 204 ? 15.969 -5.382 6.072 1.00 97.75 204 HIS A O 1
ATOM 1606 N N . PRO A 1 205 ? 17.850 -5.239 4.868 1.00 96.62 205 PRO A N 1
ATOM 1607 C CA . PRO A 1 205 ? 18.755 -5.597 5.966 1.00 96.62 205 PRO A CA 1
ATOM 1608 C C . PRO A 1 205 ? 18.662 -4.692 7.203 1.00 96.62 205 PRO A C 1
ATOM 1610 O O . PRO A 1 205 ? 19.003 -5.120 8.309 1.00 96.62 205 PRO A O 1
ATOM 1613 N N . GLU A 1 206 ? 18.198 -3.450 7.045 1.00 96.06 206 GLU A N 1
ATOM 1614 C CA . GLU A 1 206 ? 17.982 -2.523 8.167 1.00 96.06 206 GLU A CA 1
ATOM 1615 C C . GLU A 1 206 ? 16.723 -2.836 9.001 1.00 96.06 206 GLU A C 1
ATOM 1617 O O . GLU A 1 206 ? 16.522 -2.201 10.035 1.00 96.06 206 GLU A O 1
ATOM 1622 N N . GLN A 1 207 ? 15.908 -3.827 8.607 1.00 93.75 207 GLN A N 1
ATOM 1623 C CA . GLN A 1 207 ? 14.696 -4.258 9.326 1.00 93.75 207 GLN A CA 1
ATOM 1624 C C . GLN A 1 207 ? 13.684 -3.117 9.530 1.00 93.75 207 GLN A C 1
ATOM 1626 O O . GLN A 1 207 ? 13.145 -2.912 10.619 1.00 93.75 207 GLN A O 1
ATOM 1631 N N . ILE A 1 208 ? 13.425 -2.380 8.450 1.00 95.75 208 ILE A N 1
ATOM 1632 C CA . ILE A 1 208 ? 12.483 -1.253 8.374 1.00 95.75 208 ILE A CA 1
ATOM 1633 C C . ILE A 1 208 ? 11.331 -1.575 7.400 1.00 95.75 208 ILE A C 1
ATOM 1635 O O . ILE A 1 208 ? 11.146 -0.850 6.422 1.00 95.75 208 ILE A O 1
ATOM 1639 N N . PRO A 1 209 ? 10.577 -2.667 7.640 1.00 97.19 209 PRO A N 1
ATOM 1640 C CA . PRO A 1 209 ? 9.550 -3.144 6.719 1.00 97.19 209 PRO A CA 1
ATOM 1641 C C . PRO A 1 209 ? 8.406 -2.130 6.569 1.00 97.19 209 PRO A C 1
ATOM 1643 O O . PRO A 1 209 ? 8.209 -1.282 7.455 1.00 97.19 209 PRO A O 1
ATOM 1646 N N . PRO A 1 210 ? 7.574 -2.264 5.520 1.00 98.75 210 PRO A N 1
ATOM 1647 C CA . PRO A 1 210 ? 6.276 -1.607 5.480 1.00 98.75 210 PRO A CA 1
ATOM 1648 C C . PRO A 1 210 ? 5.475 -1.902 6.757 1.00 98.75 210 PRO A C 1
ATOM 1650 O O . PRO A 1 210 ? 5.470 -3.029 7.267 1.00 98.75 210 PRO A O 1
ATOM 1653 N N . ARG A 1 211 ? 4.790 -0.885 7.286 1.00 98.62 211 ARG A N 1
ATOM 1654 C CA . ARG A 1 211 ? 4.036 -0.975 8.543 1.00 98.62 211 ARG A CA 1
ATOM 1655 C C . ARG A 1 211 ? 2.656 -0.347 8.439 1.00 98.62 211 ARG A C 1
ATOM 1657 O O . ARG A 1 211 ? 2.461 0.636 7.731 1.00 98.62 211 ARG A O 1
ATOM 1664 N N . LEU A 1 212 ? 1.713 -0.902 9.185 1.00 98.81 212 LEU A N 1
ATOM 1665 C CA . LEU A 1 212 ? 0.351 -0.409 9.319 1.00 98.81 212 LEU A CA 1
ATOM 1666 C C . LEU A 1 212 ? 0.097 -0.044 10.782 1.00 98.81 212 LEU A C 1
ATOM 1668 O O . LEU A 1 212 ? 0.206 -0.896 11.667 1.00 98.81 212 LEU A O 1
ATOM 1672 N N . TYR A 1 213 ? -0.257 1.215 11.024 1.00 98.56 213 TYR A N 1
ATOM 1673 C CA . TYR A 1 213 ? -0.761 1.678 12.313 1.00 98.56 213 TYR A CA 1
ATOM 1674 C C . TYR A 1 213 ? -2.273 1.782 12.265 1.00 98.56 213 TYR A C 1
ATOM 1676 O O . TYR A 1 213 ? -2.826 2.330 11.317 1.00 98.56 213 TYR A O 1
ATOM 1684 N N . ILE A 1 214 ? -2.937 1.281 13.300 1.00 98.50 214 ILE A N 1
ATOM 1685 C CA . ILE A 1 214 ? -4.388 1.333 13.444 1.00 98.50 214 ILE A CA 1
ATOM 1686 C C . ILE A 1 214 ? -4.699 1.892 14.825 1.00 98.50 214 ILE A C 1
ATOM 1688 O O . ILE A 1 214 ? -4.330 1.294 15.837 1.00 98.50 214 ILE A O 1
ATOM 1692 N N . GLU A 1 215 ? -5.395 3.022 14.878 1.00 97.94 215 GLU A N 1
ATOM 1693 C CA . GLU A 1 215 ? -6.022 3.511 16.101 1.00 97.94 215 GLU A CA 1
ATOM 1694 C C . GLU A 1 215 ? -7.479 3.053 16.124 1.00 97.94 215 GLU A C 1
ATOM 1696 O O . GLU A 1 215 ? -8.220 3.263 15.162 1.00 97.94 215 GLU A O 1
ATOM 1701 N N . TYR A 1 216 ? -7.908 2.428 17.217 1.00 96.19 216 TYR A N 1
ATOM 1702 C CA . TYR A 1 216 ? -9.262 1.900 17.346 1.00 96.19 216 TYR A CA 1
ATOM 1703 C C . TYR A 1 216 ? -9.789 2.030 18.772 1.00 96.19 216 TYR A C 1
ATOM 1705 O O . TYR A 1 216 ? -9.039 2.220 19.727 1.00 96.19 216 TYR A O 1
ATOM 1713 N N . VAL A 1 217 ? -11.104 1.909 18.925 1.00 94.38 217 VAL A N 1
ATOM 1714 C CA . VAL A 1 217 ? -11.771 1.806 20.229 1.00 94.38 217 VAL A CA 1
ATOM 1715 C C . VAL A 1 217 ? -12.585 0.528 20.297 1.00 94.38 217 VAL A C 1
ATOM 1717 O O . VAL A 1 217 ? -13.101 0.051 19.286 1.00 94.38 217 VAL A O 1
ATOM 1720 N N . ARG A 1 218 ? -12.747 -0.001 21.509 1.00 87.56 218 ARG A N 1
ATOM 1721 C CA . ARG A 1 218 ? -13.696 -1.080 21.788 1.00 87.56 218 ARG A CA 1
ATOM 1722 C C . ARG A 1 218 ? -14.940 -0.536 22.484 1.00 87.56 218 ARG A C 1
ATOM 1724 O O . ARG A 1 218 ? -14.823 0.375 23.315 1.00 87.56 218 ARG A O 1
ATOM 1731 N N . PRO A 1 219 ? -16.132 -1.088 22.210 1.00 77.81 219 PRO A N 1
ATOM 1732 C CA . PRO A 1 219 ? -17.310 -0.768 22.996 1.00 77.81 219 PRO A CA 1
ATOM 1733 C C . PRO A 1 219 ? -17.049 -1.118 24.467 1.00 77.81 219 PRO A C 1
ATOM 1735 O O . PRO A 1 219 ? -16.671 -2.236 24.813 1.00 77.81 219 PRO A O 1
ATOM 1738 N N . THR A 1 220 ? -17.245 -0.150 25.366 1.00 70.00 220 THR A N 1
ATOM 1739 C CA . THR A 1 220 ? -17.198 -0.437 26.805 1.00 70.00 220 THR A CA 1
ATOM 1740 C C . THR A 1 220 ? -18.388 -1.336 27.146 1.00 70.00 220 THR A C 1
ATOM 1742 O O . THR A 1 220 ? -19.518 -0.970 26.802 1.00 70.00 220 THR A O 1
ATOM 1745 N N . PRO A 1 221 ? -18.196 -2.488 27.820 1.00 66.56 221 PRO A N 1
ATOM 1746 C CA . PRO A 1 221 ? -19.323 -3.314 28.224 1.00 66.56 221 PRO A CA 1
ATOM 1747 C C . PRO A 1 221 ? -20.263 -2.472 29.088 1.00 66.56 221 PRO A C 1
ATOM 1749 O O . PRO A 1 221 ? -19.853 -1.883 30.091 1.00 66.56 221 PRO A O 1
ATOM 1752 N N . THR A 1 222 ? -21.531 -2.386 28.684 1.00 65.38 222 THR A N 1
ATOM 1753 C CA . THR A 1 222 ? -22.543 -1.706 29.497 1.00 65.38 222 THR A CA 1
ATOM 1754 C C . THR A 1 222 ? -22.662 -2.473 30.816 1.00 65.38 222 THR A C 1
ATOM 1756 O O . THR A 1 222 ? -22.860 -3.693 30.771 1.00 65.38 222 THR A O 1
ATOM 1759 N N . PRO A 1 223 ? -22.532 -1.824 31.990 1.00 60.81 223 PRO A N 1
ATOM 1760 C CA . PRO A 1 223 ? -22.675 -2.524 33.257 1.00 60.81 223 PRO A CA 1
ATOM 1761 C C . PRO A 1 223 ? -24.066 -3.157 33.310 1.00 60.81 223 PRO A C 1
ATOM 1763 O O . PRO A 1 223 ? -25.084 -2.466 33.276 1.00 60.81 223 PRO A O 1
ATOM 1766 N N . THR A 1 224 ? -24.115 -4.487 33.365 1.00 64.06 224 THR A N 1
ATOM 1767 C CA . THR A 1 224 ? -25.372 -5.202 33.586 1.00 64.06 224 THR A CA 1
ATOM 1768 C C . THR A 1 224 ? -25.790 -4.926 35.023 1.00 64.06 224 THR A C 1
ATOM 1770 O O . THR A 1 224 ? -25.035 -5.219 35.949 1.00 64.06 224 THR A O 1
ATOM 1773 N N . SER A 1 225 ? -26.969 -4.338 35.232 1.00 63.75 225 SER A N 1
ATOM 1774 C CA . SER A 1 225 ? -27.511 -4.186 36.580 1.00 63.75 225 SER A CA 1
ATOM 1775 C C . SER A 1 225 ? -27.679 -5.576 37.195 1.00 63.75 225 SER A C 1
ATOM 1777 O O . SER A 1 225 ? -28.529 -6.349 36.749 1.00 63.75 225 SER A O 1
ATOM 1779 N N . THR A 1 226 ? -26.870 -5.908 38.200 1.00 67.62 226 THR A N 1
ATOM 1780 C CA . THR A 1 226 ? -27.062 -7.118 39.002 1.00 67.62 226 THR A CA 1
ATOM 1781 C C . THR A 1 226 ? -28.468 -7.070 39.604 1.00 67.62 226 THR A C 1
ATOM 1783 O O . THR A 1 226 ? -28.800 -6.067 40.240 1.00 67.62 226 THR A O 1
ATOM 1786 N N . PRO A 1 227 ? -29.318 -8.098 39.422 1.00 65.12 227 PRO A N 1
ATOM 1787 C CA . PRO A 1 227 ? -30.632 -8.104 40.043 1.00 65.12 227 PRO A CA 1
ATOM 1788 C C . PRO A 1 227 ? -30.466 -8.050 41.564 1.00 65.12 227 PRO A C 1
ATOM 1790 O O . PRO A 1 227 ? -29.850 -8.928 42.170 1.00 65.12 227 PRO A O 1
ATOM 1793 N N . THR A 1 228 ? -31.015 -7.009 42.188 1.00 65.81 228 THR A N 1
ATOM 1794 C CA . THR A 1 228 ? -31.107 -6.920 43.644 1.00 65.81 228 THR A CA 1
ATOM 1795 C C . THR A 1 228 ? -32.005 -8.051 44.129 1.00 65.81 228 THR A C 1
ATOM 1797 O O . THR A 1 228 ? -33.204 -8.067 43.846 1.00 65.81 228 THR A O 1
ATOM 1800 N N . ILE A 1 229 ? -31.433 -9.006 44.864 1.00 68.88 229 ILE A N 1
ATOM 1801 C CA . ILE A 1 229 ? -32.213 -10.009 45.590 1.00 68.88 229 ILE A CA 1
ATOM 1802 C C . ILE A 1 229 ? -33.214 -9.286 46.501 1.00 68.88 229 ILE A C 1
ATOM 1804 O O . ILE A 1 229 ? -32.838 -8.565 47.422 1.00 68.88 229 ILE A O 1
ATOM 1808 N N . THR A 1 230 ? -34.507 -9.444 46.215 1.00 67.25 230 THR A N 1
ATOM 1809 C CA . THR A 1 230 ? -35.566 -8.931 47.089 1.00 67.25 230 THR A CA 1
ATOM 1810 C C . THR A 1 230 ? -35.588 -9.807 48.344 1.00 67.25 230 THR A C 1
ATOM 1812 O O . THR A 1 230 ? -35.723 -11.028 48.205 1.00 67.25 230 THR A O 1
ATOM 1815 N N . PRO A 1 231 ? -35.436 -9.252 49.561 1.00 65.19 231 PRO A N 1
ATOM 1816 C CA . PRO A 1 231 ? -35.515 -10.054 50.774 1.00 65.19 231 PRO A CA 1
ATOM 1817 C C . PRO A 1 231 ? -36.895 -10.716 50.850 1.00 65.19 231 PRO A C 1
ATOM 1819 O O . PRO A 1 231 ? -37.927 -10.048 50.815 1.00 65.19 231 PRO A O 1
ATOM 1822 N N . THR A 1 232 ? -36.911 -12.047 50.915 1.00 64.81 232 THR A N 1
ATOM 1823 C CA . THR A 1 232 ? -38.142 -12.821 51.103 1.00 64.81 232 THR A CA 1
ATOM 1824 C C . THR A 1 232 ? -38.664 -12.558 52.511 1.00 64.81 232 THR A C 1
ATOM 1826 O O . THR A 1 232 ? -37.937 -12.741 53.486 1.00 64.81 232 THR A O 1
ATOM 1829 N N . SER A 1 233 ? -39.915 -12.111 52.632 1.00 69.44 233 SER A N 1
ATOM 1830 C CA . SER A 1 233 ? -40.559 -11.909 53.929 1.00 69.44 233 SER A CA 1
ATOM 1831 C C . SER A 1 233 ? -40.640 -13.232 54.695 1.00 69.44 233 SER A C 1
ATOM 1833 O O . SER A 1 233 ? -41.245 -14.190 54.212 1.00 69.44 233 SER A O 1
ATOM 1835 N N . THR A 1 234 ? -40.059 -13.276 55.893 1.00 70.69 234 THR A N 1
ATOM 1836 C CA . THR A 1 234 ? -40.179 -14.402 56.825 1.00 70.69 234 THR A CA 1
ATOM 1837 C C . THR A 1 234 ? -41.651 -14.617 57.199 1.00 70.69 234 THR A C 1
ATOM 1839 O O . THR A 1 234 ? -42.284 -13.672 57.682 1.00 70.69 234 THR A O 1
ATOM 1842 N N . PRO A 1 235 ? -42.227 -15.822 57.018 1.00 65.56 235 PRO A N 1
ATOM 1843 C CA . PRO A 1 235 ? -43.584 -16.092 57.475 1.00 65.56 235 PRO A CA 1
ATOM 1844 C C . PRO A 1 235 ? -43.641 -15.998 59.005 1.00 65.56 235 PRO A C 1
ATOM 1846 O O . PRO A 1 235 ? -42.884 -16.658 59.716 1.00 65.56 235 PRO A O 1
ATOM 1849 N N . THR A 1 236 ? -44.537 -15.152 59.517 1.00 62.25 236 THR A N 1
ATOM 1850 C CA . THR A 1 236 ? -44.838 -15.077 60.952 1.00 62.25 236 THR A CA 1
ATOM 1851 C C . THR A 1 236 ? -45.673 -16.291 61.334 1.00 62.25 236 THR A C 1
ATOM 1853 O O . THR A 1 236 ? -46.783 -16.462 60.838 1.00 62.25 236 THR A O 1
ATOM 1856 N N . ILE A 1 237 ? -45.138 -17.136 62.211 1.00 59.41 237 ILE A N 1
ATOM 1857 C CA . ILE A 1 237 ? -45.886 -18.235 62.822 1.00 59.41 237 ILE A CA 1
ATOM 1858 C C . ILE A 1 237 ? -46.690 -17.626 63.979 1.00 59.41 237 ILE A C 1
ATOM 1860 O O . ILE A 1 237 ? -46.106 -17.075 64.911 1.00 59.41 237 ILE A O 1
ATOM 1864 N N . THR A 1 238 ? -48.019 -17.654 63.890 1.00 62.88 238 THR A N 1
ATOM 1865 C CA . THR A 1 238 ? -48.925 -17.214 64.967 1.00 62.88 238 THR A CA 1
ATOM 1866 C C . THR A 1 238 ? -49.267 -18.414 65.868 1.00 62.88 238 THR A C 1
ATOM 1868 O O . THR A 1 238 ? -49.465 -19.499 65.318 1.00 62.88 238 THR A O 1
ATOM 1871 N N . PRO A 1 239 ? -49.271 -18.245 67.209 1.00 68.94 239 PRO A N 1
ATOM 1872 C CA . PRO A 1 239 ? -49.460 -19.322 68.190 1.00 68.94 239 PRO A CA 1
ATOM 1873 C C . PRO A 1 239 ? -50.858 -19.948 68.206 1.00 68.94 239 PRO A C 1
ATOM 1875 O O . PRO A 1 239 ? -51.827 -19.267 67.798 1.00 68.94 239 PRO A O 1
#

Radius of gyration: 29.5 Å; Cα contacts (8 Å, |Δi|>4): 481; chains: 1; bounding box: 68×73×95 Å

pLDDT: mean 84.23, std 22.68, range [31.22, 98.94]

Foldseek 3Di:
DDDDDDDDDDDDDDDDDDDDDDDDDDDDPDPPPPDDDDPPPDFDKDKDKWFFPFKFKAWQVFQQDAGRLPQKAKAFWADDDPHIITMKMWTFTDCPVPDLQKDFPWKKKKWWFDFKDADQKWKKWKFAFADADDSRGDYNVPGGDTDPVQIFDIDIDGGDTGMDMTTNRSNVNCCSVVVGPGRTIMMHTPNPGGMITMTGDCNNPVNRHIMMMTIIGGPDPDPDPDDDPDDDDDDDDDD

Secondary structure (DSSP, 8-state):
-------PPPP-------------------TTSS-------PPPEEEEEEEEEEEEEEESSSTT---TT-SEEEEEEEP-SS--EEEEEEEEE--TTS-TTPEEEEEEEEEEEEEEEE-SSEEEEEEEE-S---TTT--GGGPPPEEEEEEPPPEEE-SS-EEEEEE-HHHHHHHHTTSS----EEEE--SSSBEEEEEE-TT-TT----EEEEEEEPPPPPPP-----PPPPPPP---